Protein AF-A0A484KAX4-F1 (afdb_monomer_lite)

pLDDT: mean 84.38, std 10.03, range [51.78, 97.62]

Radius of gyration: 20.55 Å; chains: 1; bounding box: 48×41×58 Å

InterPro domains:
  IPR053772 FBD-associated F-box protein At1g61320/At1g61330-like [PTHR34145] (14-165)
  IPR055357 At1g61320/AtMIF1, LRR domain [PF23622] (14-107)

Secondary structure (DSSP, 8-state):
-EE---TT--EEEEE--TTPPEE-TT-TT--EEEEES-EE-HHHHHHHTSTT---SEEEEES-EESS-EEEE-SS--EEEEEE-S----EEEE-TT--EEEEEE-S---S---GGG-B-TT--EEEEEEEHHHHHHHHHTTHHHHHHTSTTGGG-EEEEEEE-TTS-EEEEEES-GGGS-HHHHHHHHHHH--SEEEEE-S-HHHHHHHHHSS--S-EEEEEEES-HHHHHHHHHHHHH-HHHHHHEEEEEEE-HHHHHTTS-HHHHHHHHHHTTTSEEEEEEEEE--

Organism: NCBI:txid132261

Sequence (288 aa):
MIEIFAPRLETLKCSVKHGCSIDMFGCTALKHLELHDAILSSDYVQHL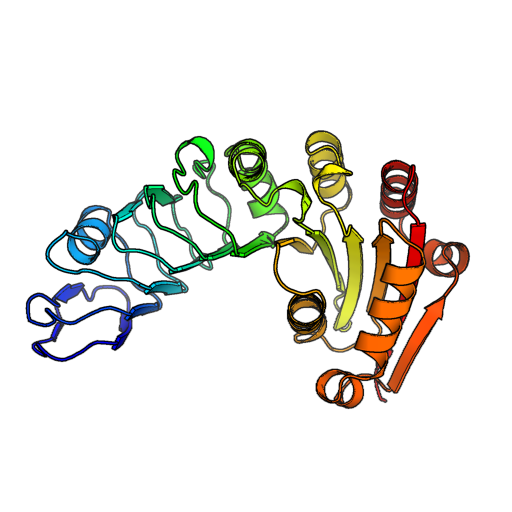LSESFCIEELKLSGCLGVDKFQISSSCLKRLSIDDYGETSGAEIDAPNLLCLRYNSSAKCRPKYCFLSWNAPKVEEVHMVFFNNTFRCAYEGGLKWFLEKLQNYEDLKLVIGWLHDHGGADFIVHEKLQAVSFSSLNEFVKRVNPTYVIISSISDETLLTEMLGFWHGSKKLSLISSSRQSIKLLHKKLSNRGSLKIRHSEFKLVSMEEMEKGMDSACKSFVKTHSNGYHAAGIVLVEKA

Structure (mmCIF, N/CA/C/O backbone):
data_AF-A0A484KAX4-F1
#
_entry.id   AF-A0A484KAX4-F1
#
loop_
_atom_site.group_PDB
_atom_site.id
_atom_site.type_symbol
_atom_site.label_atom_id
_atom_site.label_alt_id
_atom_site.label_comp_id
_atom_site.label_asym_id
_atom_site.label_entity_id
_atom_site.label_seq_id
_atom_site.pdbx_PDB_ins_code
_atom_site.Cartn_x
_atom_site.Cartn_y
_atom_site.Cartn_z
_atom_site.occupancy
_atom_site.B_iso_or_equiv
_atom_site.auth_seq_id
_atom_site.auth_comp_id
_atom_site.auth_asym_id
_atom_site.auth_atom_id
_atom_site.pdbx_PDB_model_num
ATOM 1 N N . MET A 1 1 ? 24.735 -13.850 -19.651 1.00 67.19 1 MET A N 1
ATOM 2 C CA . MET A 1 1 ? 23.889 -12.848 -20.323 1.00 67.19 1 MET A CA 1
ATOM 3 C C . MET A 1 1 ? 22.910 -13.595 -21.207 1.00 67.19 1 MET A C 1
ATOM 5 O O . MET A 1 1 ? 23.343 -14.505 -21.903 1.00 67.19 1 MET A O 1
ATOM 9 N N . ILE A 1 2 ? 21.618 -13.301 -21.100 1.00 75.06 2 ILE A N 1
ATOM 10 C CA . ILE A 1 2 ? 20.560 -13.876 -21.938 1.00 75.06 2 ILE A CA 1
ATOM 11 C C . ILE A 1 2 ? 20.118 -12.770 -22.889 1.00 75.06 2 ILE A C 1
ATOM 13 O O . ILE A 1 2 ? 19.616 -11.748 -22.431 1.00 75.06 2 ILE A O 1
ATOM 17 N N . GLU A 1 3 ? 20.318 -12.964 -24.186 1.00 81.25 3 GLU A N 1
ATOM 18 C CA . GLU A 1 3 ? 19.852 -12.033 -25.214 1.00 81.25 3 GLU A CA 1
ATOM 19 C C . GLU A 1 3 ? 18.471 -12.468 -25.704 1.00 81.25 3 GLU A C 1
ATOM 21 O O . GLU A 1 3 ? 18.268 -13.623 -26.089 1.00 81.25 3 GLU A O 1
ATOM 26 N N . ILE A 1 4 ? 17.511 -11.546 -25.686 1.00 81.94 4 ILE A N 1
ATOM 27 C CA . ILE A 1 4 ? 16.167 -11.771 -26.213 1.00 81.94 4 ILE A CA 1
ATOM 28 C C . ILE A 1 4 ? 15.967 -10.849 -27.410 1.00 81.94 4 ILE A C 1
ATOM 30 O O . ILE A 1 4 ? 15.930 -9.626 -27.281 1.00 81.94 4 ILE A O 1
ATOM 34 N N . PHE A 1 5 ? 15.791 -11.450 -28.585 1.00 85.50 5 PHE A N 1
ATOM 35 C CA . PHE A 1 5 ? 15.472 -10.730 -29.810 1.00 85.50 5 PHE A CA 1
ATOM 36 C C . PHE A 1 5 ? 14.036 -11.035 -30.241 1.00 85.50 5 PHE A C 1
ATOM 38 O O . PHE A 1 5 ? 13.764 -12.036 -30.906 1.00 85.50 5 PHE A O 1
ATOM 45 N N . ALA A 1 6 ? 13.100 -10.179 -29.829 1.00 85.50 6 ALA A N 1
ATOM 46 C CA . ALA A 1 6 ? 11.684 -10.332 -30.141 1.00 85.50 6 ALA A CA 1
ATOM 47 C C . ALA A 1 6 ? 11.011 -8.954 -30.335 1.00 85.50 6 ALA A C 1
ATOM 49 O O . ALA A 1 6 ? 10.362 -8.444 -29.424 1.00 85.50 6 ALA A O 1
ATOM 50 N N . PRO A 1 7 ? 11.096 -8.344 -31.533 1.00 85.81 7 PRO A N 1
ATOM 51 C CA . PRO A 1 7 ? 10.704 -6.943 -31.760 1.00 85.81 7 PRO A CA 1
ATOM 52 C C . PRO A 1 7 ? 9.207 -6.658 -31.623 1.00 85.81 7 PRO A C 1
ATOM 54 O O . PRO A 1 7 ? 8.809 -5.503 -31.504 1.00 85.81 7 PRO A O 1
ATOM 57 N N . ARG A 1 8 ? 8.369 -7.701 -31.629 1.00 90.75 8 ARG A N 1
ATOM 58 C CA . ARG A 1 8 ? 6.916 -7.614 -31.407 1.00 90.75 8 ARG A CA 1
ATOM 59 C C . ARG A 1 8 ? 6.492 -8.031 -29.997 1.00 90.75 8 ARG A C 1
ATOM 61 O O . ARG A 1 8 ? 5.297 -8.105 -29.728 1.00 90.75 8 ARG A O 1
ATOM 68 N N . LEU A 1 9 ? 7.439 -8.376 -29.126 1.00 90.75 9 LEU A N 1
ATOM 69 C CA . LEU A 1 9 ? 7.138 -8.811 -27.770 1.00 90.75 9 LEU A CA 1
ATOM 70 C C . LEU A 1 9 ? 6.652 -7.619 -26.948 1.00 90.75 9 LEU A C 1
ATOM 72 O O . LEU A 1 9 ? 7.418 -6.700 -26.689 1.00 90.75 9 LEU A O 1
ATOM 76 N N . GLU A 1 10 ? 5.391 -7.650 -26.522 1.00 93.44 10 GLU A N 1
ATOM 77 C CA . GLU A 1 10 ? 4.815 -6.586 -25.690 1.00 93.44 10 GLU A CA 1
ATOM 78 C C . GLU A 1 10 ? 4.927 -6.869 -24.191 1.00 93.44 10 GLU A C 1
ATOM 80 O O . GLU A 1 10 ? 4.915 -5.944 -23.381 1.00 93.44 10 GLU A O 1
ATOM 85 N N . THR A 1 11 ? 5.021 -8.144 -23.810 1.00 93.50 11 THR A N 1
ATOM 86 C CA . THR A 1 11 ? 5.085 -8.582 -22.414 1.00 93.50 11 THR A CA 1
ATOM 87 C C . THR A 1 11 ? 6.231 -9.557 -22.223 1.00 93.50 11 THR A C 1
ATOM 89 O O . THR A 1 11 ? 6.289 -10.579 -22.906 1.00 93.50 11 THR A O 1
ATOM 92 N N . LEU A 1 12 ? 7.088 -9.283 -21.246 1.00 90.50 12 LEU A N 1
ATOM 93 C CA . LEU A 1 12 ? 8.106 -10.212 -20.785 1.00 90.50 12 LEU A CA 1
ATOM 94 C C . LEU A 1 12 ? 7.948 -10.446 -19.288 1.00 90.50 12 LEU A C 1
ATOM 96 O O . LEU A 1 12 ? 7.874 -9.506 -18.499 1.00 90.50 12 LEU A O 1
ATOM 100 N N . LYS A 1 13 ? 7.952 -11.721 -18.910 1.00 91.25 13 LYS A N 1
ATOM 101 C CA . LYS A 1 13 ? 8.054 -12.158 -17.522 1.00 91.25 13 LYS A CA 1
ATOM 102 C C . LYS A 1 13 ? 9.287 -13.024 -17.391 1.00 91.25 13 LYS A C 1
ATOM 104 O O . LYS A 1 13 ? 9.418 -14.001 -18.129 1.00 91.25 13 LYS A O 1
ATOM 109 N N . CYS A 1 14 ? 10.186 -12.678 -16.483 1.00 85.69 14 CYS A N 1
ATOM 110 C CA . CYS A 1 14 ? 11.418 -13.422 -16.309 1.00 85.69 14 CYS A CA 1
ATOM 111 C C . CYS A 1 14 ? 11.783 -13.571 -14.835 1.00 85.69 14 CYS A C 1
ATOM 113 O O . CYS A 1 14 ? 11.728 -12.613 -14.073 1.00 85.69 14 CYS A O 1
ATOM 115 N N . SER A 1 15 ? 12.195 -14.778 -14.452 1.00 85.00 15 SER A N 1
ATOM 116 C CA . SER A 1 15 ? 12.891 -15.020 -13.190 1.00 85.00 15 SER A CA 1
ATOM 117 C C . SER A 1 15 ? 14.380 -15.111 -13.489 1.00 85.00 15 SER A C 1
ATOM 119 O O . SER A 1 15 ? 14.829 -15.995 -14.224 1.00 85.00 15 SER A O 1
ATOM 121 N N . VAL A 1 16 ? 15.134 -14.154 -12.961 1.00 74.50 16 VAL A N 1
ATOM 122 C CA . VAL A 1 16 ? 16.553 -13.978 -13.251 1.00 74.50 16 VAL A CA 1
ATOM 123 C C . VAL A 1 16 ? 17.333 -14.405 -12.027 1.00 74.50 16 VAL A C 1
ATOM 125 O O . VAL A 1 16 ? 17.554 -13.622 -11.113 1.00 74.50 16 VAL A O 1
ATOM 128 N N . LYS A 1 17 ? 17.754 -15.669 -11.996 1.00 70.38 17 LYS A N 1
ATOM 129 C CA . LYS A 1 17 ? 18.596 -16.163 -10.901 1.00 70.38 17 LYS A CA 1
ATOM 130 C C . LYS A 1 17 ? 19.916 -15.385 -10.842 1.00 70.38 17 LYS A C 1
ATOM 132 O O . LYS A 1 17 ? 20.428 -14.931 -11.869 1.00 70.38 17 LYS A O 1
ATOM 137 N N . HIS A 1 18 ? 20.468 -15.270 -9.633 1.00 63.19 18 HIS A N 1
ATOM 138 C CA . HIS A 1 18 ? 21.692 -14.523 -9.337 1.00 63.19 18 HIS A CA 1
ATOM 139 C C . HIS A 1 18 ? 22.797 -14.737 -10.390 1.00 63.19 18 HIS A C 1
ATOM 141 O O . HIS A 1 18 ? 23.169 -15.871 -10.690 1.00 63.19 18 HIS A O 1
ATOM 147 N N . GLY A 1 19 ? 23.326 -13.636 -10.937 1.00 57.72 19 GLY A N 1
ATOM 148 C CA . GLY A 1 19 ? 24.454 -13.636 -11.878 1.00 57.72 19 GLY A CA 1
ATOM 149 C C . GLY A 1 19 ? 24.095 -13.605 -13.371 1.00 57.72 19 GLY A C 1
ATOM 150 O O . GLY A 1 19 ? 25.001 -13.561 -14.201 1.00 57.72 19 GLY A O 1
ATOM 151 N N . CYS A 1 20 ? 22.810 -13.596 -13.740 1.00 61.31 20 CYS A N 1
ATOM 152 C CA . CYS A 1 20 ? 22.383 -13.424 -15.132 1.00 61.31 20 CYS A CA 1
ATOM 153 C C . CYS A 1 20 ? 21.919 -11.984 -15.405 1.00 61.31 20 CYS A C 1
ATOM 155 O O . CYS A 1 20 ? 21.071 -11.462 -14.694 1.00 61.31 20 CYS A O 1
ATOM 157 N N . SER A 1 21 ? 22.442 -11.353 -16.457 1.00 67.50 21 SER A N 1
ATOM 158 C CA . SER A 1 21 ? 21.873 -10.138 -17.056 1.00 67.50 21 SER A CA 1
ATOM 159 C C . SER A 1 21 ? 21.008 -10.513 -18.260 1.00 67.50 21 SER A C 1
ATOM 161 O O . SER A 1 21 ? 21.373 -11.421 -19.014 1.00 67.50 21 SER A O 1
ATOM 163 N N . ILE A 1 22 ? 19.874 -9.835 -18.440 1.00 74.88 22 ILE A N 1
ATOM 164 C CA . ILE A 1 22 ? 19.061 -9.942 -19.659 1.00 74.88 22 ILE A CA 1
ATOM 165 C C . ILE A 1 22 ? 19.334 -8.718 -20.520 1.00 74.88 22 ILE A C 1
ATOM 167 O O . ILE A 1 22 ? 19.161 -7.597 -20.041 1.00 74.88 22 ILE A O 1
ATOM 171 N N . ASP A 1 23 ? 19.704 -8.949 -21.774 1.00 76.88 23 ASP A N 1
ATOM 172 C CA . ASP A 1 23 ? 19.674 -7.930 -22.812 1.00 76.88 23 ASP A CA 1
ATOM 173 C C . ASP A 1 23 ? 18.384 -8.072 -23.629 1.00 76.88 23 ASP A C 1
ATOM 175 O O . ASP A 1 23 ? 18.022 -9.155 -24.096 1.00 76.88 23 ASP A O 1
ATOM 179 N N . MET A 1 24 ? 17.668 -6.960 -23.758 1.00 77.12 24 MET A N 1
ATOM 180 C CA . MET A 1 24 ? 16.376 -6.865 -24.431 1.00 77.12 24 MET A CA 1
ATOM 181 C C . MET A 1 24 ? 16.387 -5.823 -25.544 1.00 77.12 24 MET A C 1
ATOM 183 O O . MET A 1 24 ? 15.318 -5.387 -25.959 1.00 77.12 24 MET A O 1
ATOM 187 N N . PHE A 1 25 ? 17.559 -5.422 -26.050 1.00 77.12 25 PHE A N 1
ATOM 188 C CA . PHE A 1 25 ? 17.680 -4.423 -27.119 1.00 77.12 25 PHE A CA 1
ATOM 189 C C . PHE A 1 25 ? 16.784 -4.720 -28.336 1.00 77.12 25 PHE A C 1
ATOM 191 O O . PHE A 1 25 ? 16.242 -3.816 -28.967 1.00 77.12 25 PHE A O 1
ATOM 198 N N . GLY A 1 26 ? 16.554 -6.002 -28.633 1.00 75.50 26 GLY A N 1
ATOM 199 C CA . GLY A 1 26 ? 15.670 -6.439 -29.712 1.00 75.50 26 GLY A CA 1
ATOM 200 C C . GLY A 1 26 ? 14.167 -6.376 -29.415 1.00 75.50 26 GLY A C 1
ATOM 201 O O . GLY A 1 26 ? 13.387 -6.714 -30.299 1.00 75.50 26 GLY A O 1
ATOM 202 N N . CYS A 1 27 ? 13.734 -5.992 -28.211 1.00 84.00 27 CYS A N 1
ATOM 203 C CA . CYS A 1 27 ? 12.335 -6.002 -27.759 1.00 84.00 27 CYS A CA 1
ATOM 204 C C . CYS A 1 27 ? 11.690 -4.608 -27.834 1.00 84.00 27 CYS A C 1
ATOM 206 O O . CYS A 1 27 ? 11.151 -4.094 -26.857 1.00 84.00 27 CYS A O 1
ATOM 208 N N . THR A 1 28 ? 11.722 -3.985 -29.010 1.00 85.06 28 THR A N 1
ATOM 209 C CA . THR A 1 28 ? 11.296 -2.588 -29.223 1.00 85.06 28 THR A CA 1
ATOM 210 C C . THR A 1 28 ? 9.814 -2.302 -28.944 1.00 85.06 28 THR A C 1
ATOM 212 O O . THR A 1 28 ? 9.435 -1.146 -28.797 1.00 85.06 28 THR A O 1
ATOM 215 N N . ALA A 1 29 ? 8.954 -3.326 -28.901 1.00 89.56 29 ALA A N 1
ATOM 216 C CA . ALA A 1 29 ? 7.524 -3.185 -28.600 1.00 89.56 29 ALA A CA 1
ATOM 217 C C . ALA A 1 29 ? 7.169 -3.471 -27.128 1.00 89.56 29 ALA A C 1
ATOM 219 O O . ALA A 1 29 ? 5.983 -3.525 -26.794 1.00 89.56 29 ALA A O 1
ATOM 220 N N . LEU A 1 30 ? 8.164 -3.683 -26.258 1.00 90.56 30 LEU A N 1
ATOM 221 C CA . LEU A 1 30 ? 7.945 -4.098 -24.876 1.00 90.56 30 LEU A CA 1
ATOM 222 C C . LEU A 1 30 ? 7.253 -2.995 -24.065 1.00 90.56 30 LEU A C 1
ATOM 224 O O . LEU A 1 30 ? 7.759 -1.883 -23.943 1.00 90.56 30 LEU A O 1
ATOM 228 N N . LYS A 1 31 ? 6.103 -3.337 -23.478 1.00 93.44 31 LYS A N 1
ATOM 229 C CA . LYS A 1 31 ? 5.274 -2.447 -22.648 1.00 93.44 31 LYS A CA 1
ATOM 230 C C . LYS A 1 31 ? 5.140 -2.949 -21.216 1.00 93.44 31 LYS A C 1
ATOM 232 O O . LYS A 1 31 ? 4.981 -2.142 -20.305 1.00 93.44 31 LYS A O 1
ATOM 237 N N . HIS A 1 32 ? 5.192 -4.262 -21.008 1.00 94.81 32 HIS A N 1
ATOM 238 C CA . HIS A 1 32 ? 5.004 -4.887 -19.702 1.00 94.81 32 HIS A CA 1
ATOM 239 C C . HIS A 1 32 ? 6.222 -5.738 -19.356 1.00 94.81 32 HIS A C 1
ATOM 241 O O . HIS A 1 32 ? 6.533 -6.702 -20.059 1.00 94.81 32 HIS A O 1
ATOM 247 N N . LEU A 1 33 ? 6.892 -5.394 -18.262 1.00 91.62 33 LEU A N 1
ATOM 248 C CA . LEU A 1 33 ? 8.067 -6.102 -17.778 1.00 91.62 33 LEU A CA 1
ATOM 249 C C . LEU A 1 33 ? 7.846 -6.565 -16.341 1.00 91.62 33 LEU A C 1
ATOM 251 O O . LEU A 1 33 ? 7.564 -5.768 -15.449 1.00 91.62 33 LEU A O 1
ATOM 255 N N . GLU A 1 34 ? 8.010 -7.862 -16.117 1.00 92.56 34 GLU A N 1
ATOM 256 C CA . GLU A 1 34 ? 7.970 -8.480 -14.797 1.00 92.56 34 GLU A CA 1
ATOM 257 C C . GLU A 1 34 ? 9.276 -9.237 -14.554 1.00 92.56 34 GLU A C 1
ATOM 259 O O . GLU A 1 34 ? 9.635 -10.144 -15.309 1.00 92.56 34 GLU A O 1
ATOM 264 N N . LEU A 1 35 ? 9.996 -8.831 -13.512 1.00 88.25 35 LEU A N 1
ATOM 265 C CA . LEU A 1 35 ? 11.270 -9.404 -13.104 1.00 88.25 35 LEU A CA 1
ATOM 266 C C . LEU A 1 35 ? 11.140 -10.004 -11.708 1.00 88.25 35 LEU A C 1
ATOM 268 O O . LEU A 1 35 ? 10.731 -9.322 -10.766 1.00 88.25 35 LEU A O 1
ATOM 272 N N . HIS A 1 36 ? 11.546 -11.263 -11.585 1.00 87.62 36 HIS A N 1
ATOM 273 C CA . HIS A 1 36 ? 11.663 -11.958 -10.312 1.00 87.62 36 HIS A CA 1
ATOM 274 C C . HIS A 1 36 ? 13.129 -12.241 -9.989 1.00 87.62 36 HIS A C 1
ATOM 276 O O . HIS A 1 36 ? 13.883 -12.661 -10.870 1.00 87.62 36 HIS A O 1
ATOM 282 N N . ASP A 1 37 ? 13.512 -12.030 -8.730 1.00 82.56 37 ASP A N 1
ATOM 283 C CA . ASP A 1 37 ? 14.807 -12.405 -8.141 1.00 82.56 37 ASP A CA 1
ATOM 284 C C . ASP A 1 37 ? 16.049 -11.774 -8.807 1.00 82.56 37 ASP A C 1
ATOM 286 O O . ASP A 1 37 ? 17.185 -12.191 -8.567 1.00 82.56 37 ASP A O 1
ATOM 290 N N . ALA A 1 38 ? 15.848 -10.735 -9.624 1.00 79.81 38 ALA A N 1
ATOM 291 C CA . ALA A 1 38 ? 16.910 -10.075 -10.373 1.00 79.81 38 ALA A CA 1
ATOM 292 C C . ALA A 1 38 ? 17.819 -9.232 -9.466 1.00 79.81 38 ALA A C 1
ATOM 294 O O . ALA A 1 38 ? 17.367 -8.614 -8.502 1.00 79.81 38 ALA A O 1
ATOM 295 N N . ILE A 1 39 ? 19.106 -9.143 -9.813 1.00 78.81 39 ILE A N 1
ATOM 296 C CA . ILE A 1 39 ? 20.033 -8.198 -9.182 1.00 78.81 39 ILE A CA 1
ATOM 297 C C . ILE A 1 39 ? 19.906 -6.854 -9.903 1.00 78.81 39 ILE A C 1
ATOM 299 O O . ILE A 1 39 ? 20.231 -6.744 -11.084 1.00 78.81 39 ILE A O 1
ATOM 303 N N . LEU A 1 40 ? 19.426 -5.839 -9.191 1.00 76.31 40 LEU A N 1
ATOM 304 C CA . LEU A 1 40 ? 19.226 -4.491 -9.707 1.00 76.31 40 LEU A CA 1
ATOM 305 C C . LEU A 1 40 ? 20.440 -3.629 -9.353 1.00 76.31 40 LEU A C 1
ATOM 307 O O . LEU A 1 40 ? 20.663 -3.290 -8.189 1.00 76.31 40 LEU A O 1
ATOM 311 N N . SER A 1 41 ? 21.228 -3.273 -10.365 1.00 75.06 41 SER A N 1
ATOM 312 C CA . SER A 1 41 ? 22.133 -2.123 -10.302 1.00 75.06 41 SER A CA 1
ATOM 313 C C . SER A 1 41 ? 21.427 -0.885 -10.858 1.00 75.06 41 SER A C 1
ATOM 315 O O . SER A 1 41 ? 20.473 -1.007 -11.632 1.00 75.06 41 SER A O 1
ATOM 317 N N . SER A 1 42 ? 21.904 0.310 -10.492 1.00 72.38 42 SER A N 1
ATOM 318 C CA . SER A 1 42 ? 21.381 1.563 -11.056 1.00 72.38 42 SER A CA 1
ATOM 319 C C . SER A 1 42 ? 21.439 1.549 -12.588 1.00 72.38 42 SER A C 1
ATOM 321 O O . SER A 1 42 ? 20.437 1.830 -13.241 1.00 72.38 42 SER A O 1
ATOM 323 N N . ASP A 1 43 ? 22.570 1.121 -13.152 1.00 75.50 43 ASP A N 1
ATOM 324 C CA . ASP A 1 43 ? 22.777 1.052 -14.602 1.00 75.50 43 ASP A CA 1
ATOM 325 C C . ASP A 1 43 ? 21.800 0.085 -15.277 1.00 75.50 43 ASP A C 1
ATOM 327 O O . ASP A 1 43 ? 21.268 0.378 -16.347 1.00 75.50 43 ASP A O 1
ATOM 331 N N . TYR A 1 44 ? 21.516 -1.056 -14.639 1.00 76.25 44 TYR A N 1
ATOM 332 C CA . TYR A 1 44 ? 20.582 -2.036 -15.183 1.00 76.25 44 TYR A CA 1
ATOM 333 C C . TYR A 1 44 ? 19.159 -1.473 -15.230 1.00 76.25 44 TYR A C 1
ATOM 335 O O . TYR A 1 44 ? 18.516 -1.524 -16.273 1.00 76.25 44 TYR A O 1
ATOM 343 N N . VAL A 1 45 ? 18.678 -0.872 -14.138 1.00 76.94 45 VAL A N 1
ATOM 344 C CA . VAL A 1 45 ? 17.326 -0.289 -14.090 1.00 76.94 45 VAL A CA 1
ATOM 345 C C . VAL A 1 45 ? 17.185 0.883 -15.065 1.00 76.94 45 VAL A C 1
ATOM 347 O O . VAL A 1 45 ? 16.178 0.969 -15.766 1.00 76.94 45 VAL A O 1
ATOM 350 N N . GLN A 1 46 ? 18.196 1.751 -15.170 1.00 78.00 46 GLN A N 1
ATOM 351 C CA . GLN A 1 46 ? 18.187 2.854 -16.135 1.00 78.00 46 GLN A CA 1
ATOM 352 C C . GLN A 1 46 ? 18.189 2.358 -17.582 1.00 78.00 46 GLN A C 1
ATOM 354 O O . GLN A 1 46 ? 17.453 2.890 -18.407 1.00 78.00 46 GLN A O 1
ATOM 359 N N . HIS A 1 47 ? 18.962 1.318 -17.896 1.00 78.75 47 HIS A N 1
ATOM 360 C CA . HIS A 1 47 ? 18.953 0.713 -19.225 1.00 78.75 47 HIS A CA 1
ATOM 361 C C . HIS A 1 47 ? 17.562 0.171 -19.590 1.00 78.75 47 HIS A C 1
ATOM 363 O O . HIS A 1 47 ? 17.056 0.446 -20.681 1.00 78.75 47 HIS A O 1
ATOM 369 N N . LEU A 1 48 ? 16.917 -0.541 -18.656 1.00 76.81 48 LEU A N 1
ATOM 370 C CA . LEU A 1 48 ? 15.561 -1.075 -18.823 1.00 76.81 48 LEU A CA 1
ATOM 371 C C . LEU A 1 48 ? 14.515 0.015 -19.078 1.00 76.81 48 LEU A C 1
ATOM 373 O O . LEU A 1 48 ? 13.584 -0.202 -19.846 1.00 76.81 48 LEU A O 1
ATOM 377 N N . LEU A 1 49 ? 14.660 1.163 -18.418 1.00 78.62 49 LEU A N 1
ATOM 378 C CA . LEU A 1 49 ? 13.711 2.277 -18.467 1.00 78.62 49 LEU A CA 1
ATOM 379 C C . LEU A 1 49 ? 14.131 3.397 -19.423 1.00 78.62 49 LEU A C 1
ATOM 381 O O . LEU A 1 49 ? 13.507 4.458 -19.434 1.00 78.62 49 LEU A O 1
ATOM 385 N N . SER A 1 50 ? 15.184 3.171 -20.209 1.00 73.56 50 SER A N 1
ATOM 386 C CA . SER A 1 50 ? 15.655 4.131 -21.200 1.00 73.56 50 SER A CA 1
ATOM 387 C C . SER A 1 50 ? 14.552 4.458 -22.207 1.00 73.56 50 SER A C 1
ATOM 389 O O . SER A 1 50 ? 13.691 3.630 -22.487 1.00 73.56 50 SER A O 1
ATOM 391 N N . GLU A 1 51 ? 14.602 5.649 -22.809 1.00 61.31 51 GLU A N 1
ATOM 392 C CA . GLU A 1 51 ? 13.589 6.123 -23.770 1.00 61.31 51 GLU A CA 1
ATOM 393 C C . GLU A 1 51 ? 13.376 5.183 -24.971 1.00 61.31 51 GLU A C 1
ATOM 395 O O . GLU A 1 51 ? 12.349 5.253 -25.644 1.00 61.31 51 GLU A O 1
ATOM 400 N N . SER A 1 52 ? 14.329 4.280 -25.227 1.00 63.66 52 SER A N 1
ATOM 401 C CA . SER A 1 52 ? 14.211 3.232 -26.243 1.00 63.66 52 SER A CA 1
ATOM 402 C C . SER A 1 52 ? 13.128 2.188 -25.930 1.00 63.66 52 SER A C 1
ATOM 404 O O . SER A 1 52 ? 12.575 1.588 -26.852 1.00 63.66 52 SER A O 1
ATOM 406 N N . PHE A 1 53 ? 12.773 2.019 -24.653 1.00 71.31 53 PHE A N 1
ATOM 407 C CA . PHE A 1 53 ? 11.696 1.156 -24.186 1.00 71.31 53 PHE A CA 1
ATOM 408 C C . PHE A 1 53 ? 10.602 2.000 -23.530 1.00 71.31 53 PHE A C 1
ATOM 410 O O . PHE A 1 53 ? 10.766 2.539 -22.437 1.00 71.31 53 PHE A O 1
ATOM 417 N N . CYS A 1 54 ? 9.428 2.074 -24.154 1.00 85.00 54 CYS A N 1
ATOM 418 C CA . CYS A 1 54 ? 8.268 2.712 -23.530 1.00 85.00 54 CYS A CA 1
ATOM 419 C C . CYS A 1 54 ? 7.528 1.708 -22.631 1.00 85.00 54 CYS A C 1
ATOM 421 O O . CYS A 1 54 ? 6.391 1.318 -22.905 1.00 85.00 54 CYS A O 1
ATOM 423 N N . ILE A 1 55 ? 8.197 1.261 -21.562 1.00 92.00 55 ILE A N 1
ATOM 424 C CA . ILE A 1 55 ? 7.602 0.363 -20.566 1.00 92.00 55 ILE A CA 1
ATOM 425 C C . ILE A 1 55 ? 6.478 1.109 -19.842 1.00 92.00 55 ILE A C 1
ATOM 427 O O . ILE A 1 55 ? 6.702 2.111 -19.166 1.00 92.00 55 ILE A O 1
ATOM 431 N N . GLU A 1 56 ? 5.258 0.596 -19.968 1.00 95.50 56 GLU A N 1
ATOM 432 C CA . GLU A 1 56 ? 4.067 1.123 -19.307 1.00 95.50 56 GLU A CA 1
ATOM 433 C C . GLU A 1 56 ? 3.826 0.472 -17.939 1.00 95.50 56 GLU A C 1
ATOM 435 O O . GLU A 1 56 ? 3.228 1.090 -17.055 1.00 95.50 56 GLU A O 1
ATOM 440 N N . GLU A 1 57 ? 4.275 -0.771 -17.749 1.00 96.38 57 GLU A N 1
ATOM 441 C CA . GLU A 1 57 ? 4.103 -1.533 -16.513 1.00 96.38 57 GLU A CA 1
ATOM 442 C C . GLU A 1 57 ? 5.389 -2.254 -16.118 1.00 96.38 57 GLU A C 1
ATOM 444 O O . GLU A 1 57 ? 5.898 -3.086 -16.870 1.00 96.38 57 GLU A O 1
ATOM 449 N N . LEU A 1 58 ? 5.871 -1.963 -14.909 1.00 94.00 58 LEU A N 1
ATOM 450 C CA . LEU A 1 58 ? 7.037 -2.605 -14.314 1.00 94.00 58 LEU A CA 1
ATOM 451 C C . LEU A 1 58 ? 6.645 -3.326 -13.023 1.00 94.00 58 LEU A C 1
ATOM 453 O O . LEU A 1 58 ? 6.082 -2.720 -12.108 1.00 94.00 58 LEU A O 1
ATOM 457 N N . LYS A 1 59 ? 6.988 -4.611 -12.933 1.00 93.56 59 LYS A N 1
ATOM 458 C CA . LYS A 1 59 ? 6.866 -5.419 -11.717 1.00 93.56 59 LYS A CA 1
ATOM 459 C C . LYS A 1 59 ? 8.224 -5.962 -11.312 1.00 93.56 59 LYS A C 1
ATOM 461 O O . LYS A 1 59 ? 8.888 -6.623 -12.105 1.00 93.56 59 LYS A O 1
ATOM 466 N N . LEU A 1 60 ? 8.619 -5.688 -10.077 1.00 89.25 60 LEU A N 1
ATOM 467 C CA . LEU A 1 60 ? 9.859 -6.156 -9.471 1.00 89.25 60 LEU A CA 1
ATOM 468 C C . LEU A 1 60 ? 9.488 -6.988 -8.249 1.00 89.25 60 LEU A C 1
ATOM 470 O O . LEU A 1 60 ? 8.823 -6.474 -7.357 1.00 89.25 60 LEU A O 1
ATOM 474 N N . SER A 1 61 ? 9.894 -8.253 -8.202 1.00 87.56 61 SER A N 1
ATOM 475 C CA . SER A 1 61 ? 9.523 -9.175 -7.126 1.00 87.56 61 SER A CA 1
ATOM 476 C C . SER A 1 61 ? 10.742 -9.923 -6.614 1.00 87.56 61 SER A C 1
ATOM 478 O O . SER A 1 61 ? 11.381 -10.643 -7.372 1.00 87.56 61 SER A O 1
ATOM 480 N N . GLY A 1 62 ? 11.067 -9.787 -5.328 1.00 80.25 62 GLY A N 1
ATOM 481 C CA . GLY A 1 62 ? 12.223 -10.480 -4.737 1.00 80.25 62 GLY A CA 1
ATOM 482 C C . GLY A 1 62 ? 13.576 -10.028 -5.298 1.00 80.25 62 GLY A C 1
ATOM 483 O O . GLY A 1 62 ? 14.589 -10.695 -5.107 1.00 80.25 62 GLY A O 1
ATOM 484 N N . CYS A 1 63 ? 13.612 -8.899 -6.007 1.00 79.50 63 CYS A N 1
ATOM 485 C CA . CYS A 1 63 ? 14.834 -8.376 -6.598 1.00 79.50 63 CYS A CA 1
ATOM 486 C C . CYS A 1 63 ? 15.805 -7.862 -5.519 1.00 79.50 63 CYS A C 1
ATOM 488 O O . CYS A 1 63 ? 15.387 -7.303 -4.507 1.00 79.50 63 CYS A O 1
ATOM 490 N N . LEU A 1 64 ? 17.110 -8.008 -5.752 1.00 76.50 64 LEU A N 1
ATOM 491 C CA . LEU A 1 64 ? 18.169 -7.545 -4.853 1.00 76.50 64 LEU A CA 1
ATOM 492 C C . LEU A 1 64 ? 18.816 -6.274 -5.402 1.00 76.50 64 LEU A C 1
ATOM 494 O O . LEU A 1 64 ? 19.462 -6.308 -6.445 1.00 76.50 64 LEU A O 1
ATOM 498 N N . GLY A 1 65 ? 18.676 -5.159 -4.689 1.00 69.69 65 GLY A N 1
ATOM 499 C CA . GLY A 1 65 ? 19.372 -3.913 -5.015 1.00 69.69 65 GLY A CA 1
ATOM 500 C C . GLY A 1 65 ? 20.775 -3.905 -4.414 1.00 69.69 65 GLY A C 1
ATOM 501 O O . GLY A 1 65 ? 20.901 -3.868 -3.190 1.00 69.69 65 GLY A O 1
ATOM 502 N N . VAL A 1 66 ? 21.817 -3.929 -5.253 1.00 68.06 66 VAL A N 1
ATOM 503 C CA . VAL A 1 66 ? 23.221 -3.844 -4.784 1.00 68.06 66 VAL A CA 1
ATOM 504 C C . VAL A 1 66 ? 23.468 -2.494 -4.108 1.00 68.06 66 VAL A C 1
ATOM 506 O O . VAL A 1 66 ? 24.063 -2.435 -3.035 1.00 68.06 66 VAL A O 1
ATOM 509 N N . ASP A 1 67 ? 22.909 -1.443 -4.706 1.00 70.56 67 ASP A N 1
ATOM 510 C CA . ASP A 1 67 ? 22.899 -0.067 -4.230 1.00 70.56 67 ASP A CA 1
ATOM 511 C C . ASP A 1 67 ? 21.523 0.567 -4.480 1.00 70.56 67 ASP A C 1
ATOM 513 O O . ASP A 1 67 ? 20.649 -0.018 -5.130 1.00 70.56 67 ASP A O 1
ATOM 517 N N . LYS A 1 68 ? 21.338 1.786 -3.958 1.00 72.88 68 LYS A N 1
ATOM 518 C CA . LYS A 1 68 ? 20.167 2.620 -4.241 1.00 72.88 68 LYS A CA 1
ATOM 519 C C . LYS A 1 68 ? 19.988 2.727 -5.759 1.00 72.88 68 LYS A C 1
ATOM 521 O O . LYS A 1 68 ? 20.913 3.146 -6.452 1.00 72.88 68 LYS A O 1
ATOM 526 N N . PHE A 1 69 ? 18.809 2.367 -6.257 1.00 76.12 69 PHE A N 1
ATOM 527 C CA . PHE A 1 69 ? 18.496 2.413 -7.686 1.00 76.12 69 PHE A CA 1
ATOM 528 C C . PHE A 1 69 ? 17.419 3.454 -7.988 1.00 76.12 69 PHE A C 1
ATOM 530 O O . PHE A 1 69 ? 16.609 3.810 -7.129 1.00 76.12 69 PHE A O 1
ATOM 537 N N . GLN A 1 70 ? 17.417 3.946 -9.223 1.00 84.25 70 GLN A N 1
ATOM 538 C CA . GLN A 1 70 ? 16.482 4.959 -9.694 1.00 84.25 70 GLN A CA 1
ATOM 539 C C . GLN A 1 70 ? 15.566 4.369 -10.764 1.00 84.25 70 GLN A C 1
ATOM 541 O O . GLN A 1 70 ? 16.028 3.817 -11.758 1.00 84.25 70 GLN A O 1
ATOM 546 N N . ILE A 1 71 ? 14.262 4.531 -10.571 1.00 88.06 71 ILE A N 1
ATOM 547 C CA . ILE A 1 71 ? 13.226 4.304 -11.571 1.00 88.06 71 ILE A CA 1
ATOM 548 C C . ILE A 1 71 ? 12.859 5.677 -12.122 1.00 88.06 71 ILE A C 1
ATOM 550 O O . ILE A 1 71 ? 12.182 6.446 -11.446 1.00 88.06 71 ILE A O 1
ATOM 554 N N . SER A 1 72 ? 13.307 5.996 -13.334 1.00 89.62 72 SER A N 1
ATOM 555 C CA . SER A 1 72 ? 12.907 7.219 -14.034 1.00 89.62 72 SER A CA 1
ATOM 556 C C . SER A 1 72 ? 12.291 6.847 -15.374 1.00 89.62 72 SER A C 1
ATOM 558 O O . SER A 1 72 ? 12.936 6.183 -16.179 1.00 89.62 72 SER A O 1
ATOM 560 N N . SER A 1 73 ? 11.020 7.193 -15.584 1.00 90.12 73 SER A N 1
ATOM 561 C CA . SER A 1 73 ? 10.331 6.934 -16.852 1.00 90.12 73 SER A CA 1
ATOM 562 C C . SER A 1 73 ? 9.063 7.770 -16.983 1.00 90.12 73 SER A C 1
ATOM 564 O O . SER A 1 73 ? 8.187 7.757 -16.118 1.00 90.12 73 SER A O 1
ATOM 566 N N . SER A 1 74 ? 8.924 8.456 -18.117 1.00 91.44 74 SER A N 1
ATOM 567 C CA . SER A 1 74 ? 7.702 9.177 -18.479 1.00 91.44 74 SER A CA 1
ATOM 568 C C . SER A 1 74 ? 6.627 8.265 -19.087 1.00 91.44 74 SER A C 1
ATOM 570 O O . SER A 1 74 ? 5.458 8.648 -19.106 1.00 91.44 74 SER A O 1
ATOM 572 N N . CYS A 1 75 ? 6.983 7.064 -19.553 1.00 93.44 75 CYS A N 1
ATOM 573 C CA . CYS A 1 75 ? 6.041 6.082 -20.102 1.00 93.44 75 CYS A CA 1
ATOM 574 C C . CYS A 1 75 ? 5.354 5.238 -19.021 1.00 93.44 75 CYS A C 1
ATOM 576 O O . CYS A 1 75 ? 4.263 4.712 -19.256 1.00 93.44 75 CYS A O 1
ATOM 578 N N . LEU A 1 76 ? 5.978 5.107 -17.847 1.00 95.31 76 LEU A N 1
ATOM 579 C CA . LEU A 1 76 ? 5.524 4.200 -16.801 1.00 95.31 76 LEU A CA 1
ATOM 580 C C . LEU A 1 76 ? 4.188 4.658 -16.202 1.00 95.31 76 LEU A C 1
ATOM 582 O O . LEU A 1 76 ? 4.085 5.733 -15.614 1.00 95.31 76 LEU A O 1
ATOM 586 N N . LYS A 1 77 ? 3.167 3.805 -16.323 1.00 96.94 77 LYS A N 1
ATOM 587 C CA . LYS A 1 77 ? 1.810 4.014 -15.792 1.00 96.94 77 LYS A CA 1
ATOM 588 C C . LYS A 1 77 ? 1.540 3.156 -14.560 1.00 96.94 77 LYS A C 1
ATOM 590 O O . LYS A 1 77 ? 0.726 3.537 -13.720 1.00 96.94 77 LYS A O 1
ATOM 595 N N . ARG A 1 78 ? 2.189 1.994 -14.445 1.00 97.62 78 ARG A N 1
ATOM 596 C CA . ARG A 1 78 ? 1.999 1.043 -13.342 1.00 97.62 78 ARG A CA 1
ATOM 597 C C . ARG A 1 78 ? 3.335 0.551 -12.808 1.00 97.62 78 ARG A C 1
ATOM 599 O O . ARG A 1 78 ? 4.175 0.084 -13.570 1.00 97.62 78 ARG A O 1
ATOM 606 N N . LEU A 1 79 ? 3.490 0.595 -11.492 1.00 95.44 79 LEU A N 1
ATOM 607 C CA . LEU A 1 79 ? 4.673 0.109 -10.801 1.00 95.44 79 LEU A CA 1
ATOM 608 C C . LEU A 1 79 ? 4.254 -0.803 -9.655 1.00 95.44 79 LEU A C 1
ATOM 610 O O . LEU A 1 79 ? 3.424 -0.431 -8.828 1.00 95.44 79 LEU A O 1
ATOM 614 N N . SER A 1 80 ? 4.819 -2.005 -9.609 1.00 94.31 80 SER A N 1
ATOM 615 C CA . SER A 1 80 ? 4.709 -2.906 -8.463 1.00 94.31 80 SER A CA 1
ATOM 616 C C . SER A 1 80 ? 6.099 -3.298 -7.988 1.00 94.31 80 SER A C 1
ATOM 618 O O . SER A 1 80 ? 6.883 -3.840 -8.763 1.00 94.31 80 SER A O 1
ATOM 620 N N . ILE A 1 81 ? 6.397 -3.024 -6.724 1.00 89.94 81 ILE A N 1
ATOM 621 C CA . ILE A 1 81 ? 7.646 -3.420 -6.075 1.00 89.94 81 ILE A CA 1
ATOM 622 C C . ILE A 1 81 ? 7.284 -4.327 -4.908 1.00 89.94 81 ILE A C 1
ATOM 624 O O . ILE A 1 81 ? 6.578 -3.903 -3.996 1.00 89.94 81 ILE A O 1
ATOM 628 N N . ASP A 1 82 ? 7.768 -5.558 -4.954 1.00 87.69 82 ASP A N 1
ATOM 629 C CA . ASP A 1 82 ? 7.677 -6.525 -3.872 1.00 87.69 82 ASP A CA 1
ATOM 630 C C . ASP A 1 82 ? 9.076 -6.791 -3.305 1.00 87.69 82 ASP A C 1
ATOM 632 O O . ASP A 1 82 ? 9.861 -7.611 -3.799 1.00 87.69 82 ASP A O 1
ATOM 636 N N . ASP A 1 83 ? 9.409 -5.984 -2.306 1.00 74.94 83 ASP A N 1
ATOM 637 C CA . ASP A 1 83 ? 10.693 -5.895 -1.631 1.00 74.94 83 ASP A CA 1
ATOM 638 C C . ASP A 1 83 ? 10.788 -6.939 -0.505 1.00 74.94 83 ASP A C 1
ATOM 640 O O . ASP A 1 83 ? 10.696 -6.646 0.694 1.00 74.94 83 ASP A O 1
ATOM 644 N N . TYR A 1 84 ? 10.967 -8.191 -0.930 1.00 66.56 84 TYR A N 1
ATOM 645 C CA . TYR A 1 84 ? 11.296 -9.324 -0.060 1.00 66.56 84 TYR A CA 1
ATOM 646 C C . TYR A 1 84 ? 12.809 -9.451 0.232 1.00 66.56 84 TYR A C 1
ATOM 648 O O . TYR A 1 84 ? 13.212 -10.346 0.976 1.00 66.56 84 TYR A O 1
ATOM 656 N N . GLY A 1 85 ? 13.656 -8.590 -0.349 1.00 58.59 85 GLY A N 1
ATOM 657 C CA . GLY A 1 85 ? 15.123 -8.692 -0.328 1.00 58.59 85 GLY A CA 1
ATOM 658 C C . GLY A 1 85 ? 15.818 -7.493 0.326 1.00 58.59 85 GLY A C 1
ATOM 659 O O . GLY A 1 85 ? 15.185 -6.517 0.680 1.00 58.59 85 GLY A O 1
ATOM 660 N N . GLU A 1 86 ? 17.142 -7.524 0.501 1.00 60.28 86 GLU A N 1
ATOM 661 C CA . GLU A 1 86 ? 17.909 -6.403 1.087 1.00 60.28 86 GLU A CA 1
ATOM 662 C C . GLU A 1 86 ? 18.027 -5.179 0.150 1.00 60.28 86 GLU A C 1
ATOM 664 O O . GLU A 1 86 ? 19.122 -4.647 -0.047 1.00 60.28 86 GLU A O 1
ATOM 669 N N . THR A 1 87 ? 16.937 -4.727 -0.477 1.00 60.72 87 THR A N 1
ATOM 670 C CA . THR A 1 87 ? 17.008 -3.570 -1.369 1.00 60.72 87 THR A CA 1
ATOM 671 C C . THR A 1 87 ? 17.362 -2.311 -0.577 1.00 60.72 87 THR A C 1
ATOM 673 O O . THR A 1 87 ? 16.909 -2.061 0.542 1.00 60.72 87 THR A O 1
ATOM 676 N N . SER A 1 88 ? 18.240 -1.499 -1.152 1.00 61.91 88 SER A N 1
ATOM 677 C CA . SER A 1 88 ? 18.834 -0.324 -0.510 1.00 61.91 88 SER A CA 1
ATOM 678 C C . SER A 1 88 ? 17.974 0.946 -0.654 1.00 61.91 88 SER A C 1
ATOM 680 O O . SER A 1 88 ? 18.461 2.050 -0.400 1.00 61.91 88 SER A O 1
ATOM 682 N N . GLY A 1 89 ? 16.690 0.782 -1.001 1.00 69.50 89 GLY A N 1
ATOM 683 C CA . GLY A 1 89 ? 15.746 1.849 -1.336 1.00 69.50 89 GLY A CA 1
ATOM 684 C C . GLY A 1 89 ? 15.735 2.197 -2.831 1.00 69.50 89 GLY A C 1
ATOM 685 O O . GLY A 1 89 ? 16.725 2.000 -3.536 1.00 69.50 89 GLY A O 1
ATOM 686 N N . ALA A 1 90 ? 14.605 2.730 -3.304 1.00 78.56 90 ALA A N 1
ATOM 687 C CA . ALA A 1 90 ? 14.413 3.184 -4.681 1.00 78.56 90 ALA A CA 1
ATOM 688 C C . ALA A 1 90 ? 14.088 4.683 -4.722 1.00 78.56 90 ALA A C 1
ATOM 690 O O . ALA A 1 90 ? 13.349 5.177 -3.867 1.00 78.56 90 ALA A O 1
ATOM 691 N N . GLU A 1 91 ? 14.591 5.393 -5.729 1.00 86.25 91 GLU A N 1
ATOM 692 C CA . GLU A 1 91 ? 14.056 6.702 -6.127 1.00 86.25 91 GLU A CA 1
ATOM 693 C C . GLU A 1 91 ? 13.128 6.526 -7.307 1.00 86.25 91 GLU A C 1
ATOM 695 O O . GLU A 1 91 ? 13.437 5.773 -8.228 1.00 86.25 91 GLU A O 1
ATOM 700 N N . ILE A 1 92 ? 11.998 7.219 -7.280 1.00 89.38 92 ILE A N 1
ATOM 701 C CA . ILE A 1 92 ? 10.985 7.101 -8.319 1.00 89.38 92 ILE A CA 1
ATOM 702 C C . ILE A 1 92 ? 10.740 8.487 -8.889 1.00 89.38 92 ILE A C 1
ATOM 704 O O . ILE A 1 92 ? 10.253 9.366 -8.189 1.00 89.38 92 ILE A O 1
ATOM 708 N N . ASP A 1 93 ? 11.041 8.659 -10.165 1.00 91.94 93 ASP A N 1
ATOM 709 C CA . ASP A 1 93 ? 10.669 9.822 -10.958 1.00 91.94 93 ASP A CA 1
ATOM 710 C C . ASP A 1 93 ? 9.818 9.356 -12.142 1.00 91.94 93 ASP A C 1
ATOM 712 O O . ASP A 1 93 ? 10.305 9.041 -13.228 1.00 91.94 93 ASP A O 1
ATOM 716 N N . ALA A 1 94 ? 8.520 9.221 -11.888 1.00 93.75 94 ALA A N 1
ATOM 717 C CA . ALA A 1 94 ? 7.557 8.676 -12.833 1.00 93.75 94 ALA A CA 1
ATOM 718 C C . ALA A 1 94 ? 6.337 9.609 -12.900 1.00 93.75 94 ALA A C 1
ATOM 720 O O . ALA A 1 94 ? 5.303 9.347 -12.277 1.00 93.75 94 ALA A O 1
ATOM 721 N N . PRO A 1 95 ? 6.428 10.727 -13.648 1.00 93.38 95 PRO A N 1
ATOM 722 C CA . PRO A 1 95 ? 5.420 11.788 -13.626 1.00 93.38 95 PRO A CA 1
ATOM 723 C C . PRO A 1 95 ? 4.044 11.366 -14.167 1.00 93.38 95 PRO A C 1
ATOM 725 O O . PRO A 1 95 ? 3.048 12.046 -13.912 1.00 93.38 95 PRO A O 1
ATOM 728 N N . ASN A 1 96 ? 3.982 10.260 -14.914 1.00 95.19 96 ASN A N 1
ATOM 729 C CA . ASN A 1 96 ? 2.757 9.692 -15.481 1.00 95.19 96 ASN A CA 1
ATOM 730 C C . ASN A 1 96 ? 2.301 8.400 -14.786 1.00 95.19 96 ASN A C 1
ATOM 732 O O . ASN A 1 96 ? 1.409 7.720 -15.295 1.00 95.19 96 ASN A O 1
ATOM 736 N N . LEU A 1 97 ? 2.882 8.072 -13.627 1.00 96.62 97 LEU A N 1
ATOM 737 C CA . LEU A 1 97 ? 2.495 6.901 -12.853 1.00 96.62 97 LEU A CA 1
ATOM 738 C C . LEU A 1 97 ? 1.072 7.067 -12.310 1.00 96.62 97 LEU A C 1
ATOM 740 O O . LEU A 1 97 ? 0.778 8.060 -11.652 1.00 96.62 97 LEU A O 1
ATOM 744 N N . LEU A 1 98 ? 0.215 6.079 -12.569 1.00 96.88 98 LEU A N 1
ATOM 745 C CA . LEU A 1 98 ? -1.192 6.049 -12.152 1.00 96.88 98 LEU A CA 1
ATOM 746 C C . LEU A 1 98 ? -1.436 5.037 -11.028 1.00 96.88 98 LEU A C 1
ATOM 748 O O . LEU A 1 98 ? -2.280 5.258 -10.166 1.00 96.88 98 LEU A O 1
ATOM 752 N N . CYS A 1 99 ? -0.701 3.921 -11.033 1.00 96.81 99 CYS A N 1
ATOM 753 C CA . CYS A 1 99 ? -0.845 2.844 -10.056 1.00 96.81 99 CYS A CA 1
ATOM 754 C C . CYS A 1 99 ? 0.499 2.507 -9.414 1.00 96.81 99 CYS A C 1
ATOM 756 O O . CYS A 1 99 ? 1.487 2.253 -10.111 1.00 96.81 99 CYS A O 1
ATOM 758 N N . LEU A 1 100 ? 0.502 2.458 -8.086 1.00 95.69 100 LEU A N 1
ATOM 759 C CA . LEU A 1 100 ? 1.661 2.172 -7.263 1.00 95.69 100 LEU A CA 1
ATOM 760 C C . LEU A 1 100 ? 1.327 1.082 -6.246 1.00 95.69 100 LEU A C 1
ATOM 762 O O . LEU A 1 100 ? 0.556 1.295 -5.307 1.00 95.69 100 LEU A O 1
ATOM 766 N N . ARG A 1 101 ? 1.954 -0.080 -6.416 1.00 94.69 101 ARG A N 1
ATOM 767 C CA . ARG A 1 101 ? 1.948 -1.166 -5.438 1.00 94.69 101 ARG A CA 1
ATOM 768 C C . ARG A 1 101 ? 3.333 -1.307 -4.832 1.00 94.69 101 ARG A C 1
ATOM 770 O O . ARG A 1 101 ? 4.323 -1.389 -5.554 1.00 94.69 101 ARG A O 1
ATOM 777 N N . TYR A 1 102 ? 3.399 -1.326 -3.512 1.00 91.06 102 TYR A N 1
ATOM 778 C CA . TYR A 1 102 ? 4.651 -1.424 -2.781 1.00 91.06 102 TYR A CA 1
ATOM 779 C C . TYR A 1 102 ? 4.467 -2.368 -1.602 1.00 91.06 102 TYR A C 1
ATOM 781 O O . TYR A 1 102 ? 3.656 -2.105 -0.725 1.00 91.06 102 TYR A O 1
ATOM 789 N N . ASN A 1 103 ? 5.205 -3.461 -1.563 1.00 89.00 103 ASN A N 1
ATOM 790 C CA . ASN A 1 103 ? 5.233 -4.368 -0.428 1.00 89.00 103 ASN A CA 1
ATOM 791 C C . ASN A 1 103 ? 6.671 -4.446 0.065 1.00 89.00 103 ASN A C 1
ATOM 793 O O . ASN A 1 103 ? 7.576 -4.625 -0.741 1.00 89.00 103 ASN A O 1
ATOM 797 N N . SER A 1 104 ? 6.898 -4.257 1.362 1.00 81.69 104 SER A N 1
ATOM 798 C CA . SER A 1 104 ? 8.244 -4.301 1.932 1.00 81.69 104 SER A CA 1
ATOM 799 C C . SER A 1 104 ? 8.262 -5.091 3.226 1.00 81.69 104 SER A C 1
ATOM 801 O O . SER A 1 104 ? 7.722 -4.656 4.252 1.00 81.69 104 SER A O 1
ATOM 803 N N . SER A 1 105 ? 8.922 -6.248 3.171 1.00 76.69 105 SER A N 1
ATOM 804 C CA . SER A 1 105 ? 9.090 -7.180 4.291 1.00 76.69 105 SER A CA 1
ATOM 805 C C . SER A 1 105 ? 10.542 -7.350 4.734 1.00 76.69 105 SER A C 1
ATOM 807 O O . SER A 1 105 ? 10.821 -8.094 5.677 1.00 76.69 105 SER A O 1
ATOM 809 N N . ALA A 1 106 ? 11.482 -6.725 4.030 1.00 67.12 106 ALA A N 1
ATOM 810 C CA . ALA A 1 106 ? 12.900 -6.906 4.265 1.00 67.12 106 ALA A CA 1
ATOM 811 C C . ALA A 1 106 ? 13.409 -6.215 5.538 1.00 67.12 106 ALA A C 1
ATOM 813 O O . ALA A 1 106 ? 12.772 -5.338 6.124 1.00 67.12 106 ALA A O 1
ATOM 814 N N . LYS A 1 107 ? 14.608 -6.602 5.994 1.00 62.88 107 LYS A N 1
ATOM 815 C CA . LYS A 1 107 ? 15.282 -5.896 7.091 1.00 62.88 107 LYS A CA 1
ATOM 816 C C . LYS A 1 107 ? 15.632 -4.484 6.632 1.00 62.88 107 LYS A C 1
ATOM 818 O O . LYS A 1 107 ? 16.459 -4.298 5.746 1.00 62.88 107 LYS A O 1
ATOM 823 N N . CYS A 1 108 ? 15.015 -3.504 7.279 1.00 55.69 108 CYS A N 1
ATOM 824 C CA . CYS A 1 108 ? 15.233 -2.102 6.985 1.00 55.69 108 CYS A CA 1
ATOM 825 C C . CYS A 1 108 ? 16.724 -1.709 7.027 1.00 55.69 108 CYS A C 1
ATOM 827 O O . CYS A 1 108 ? 17.397 -1.878 8.048 1.00 55.69 108 CYS A O 1
ATOM 829 N N . ARG A 1 109 ? 17.200 -1.089 5.941 1.00 59.06 109 ARG A N 1
ATOM 830 C CA . ARG A 1 109 ? 18.333 -0.157 5.970 1.00 59.06 109 ARG A CA 1
ATOM 831 C C . ARG A 1 109 ? 17.759 1.269 5.936 1.00 59.06 109 ARG A C 1
ATOM 833 O O . ARG A 1 109 ? 16.841 1.514 5.155 1.00 59.06 109 ARG A O 1
ATOM 840 N N . PRO A 1 110 ? 18.255 2.221 6.748 1.00 51.78 110 PRO A N 1
ATOM 841 C CA . PRO A 1 110 ? 17.744 3.592 6.781 1.00 51.78 110 PRO A CA 1
ATOM 842 C C . PRO A 1 110 ? 18.165 4.360 5.516 1.00 51.78 110 PRO A C 1
ATOM 844 O O . PRO A 1 110 ? 19.087 5.168 5.552 1.00 51.78 110 PRO A O 1
ATOM 847 N N . LYS A 1 111 ? 17.544 4.047 4.372 1.00 59.44 111 LYS A N 1
ATOM 848 C CA . LYS A 1 111 ? 17.719 4.739 3.082 1.00 59.44 111 LYS A CA 1
ATOM 849 C C . LYS A 1 111 ? 16.453 4.727 2.205 1.00 59.44 111 LYS A C 1
ATOM 851 O O . LYS A 1 111 ? 16.550 4.989 1.009 1.00 59.44 111 LYS A O 1
ATOM 856 N N . TYR A 1 112 ? 15.260 4.469 2.757 1.00 63.16 112 TYR A N 1
ATOM 857 C CA . TYR A 1 112 ? 14.030 4.783 2.019 1.00 63.16 112 TYR A CA 1
ATOM 858 C C . TYR A 1 112 ? 13.941 6.303 1.847 1.00 63.16 112 TYR A C 1
ATOM 860 O O . TYR A 1 112 ? 14.044 7.042 2.823 1.00 63.16 112 TYR A O 1
ATOM 868 N N . CYS A 1 113 ? 13.781 6.770 0.611 1.00 70.06 113 CYS A N 1
ATOM 869 C CA . CYS A 1 113 ? 13.725 8.192 0.284 1.00 70.06 113 CYS A CA 1
ATOM 870 C C . CYS A 1 113 ? 12.396 8.505 -0.404 1.00 70.06 113 CYS A C 1
ATOM 872 O O . CYS A 1 113 ? 12.355 8.895 -1.566 1.00 70.06 113 CYS A O 1
ATOM 874 N N . PHE A 1 114 ? 11.286 8.342 0.320 1.00 81.94 114 PHE A N 1
ATOM 875 C CA . PHE A 1 114 ? 9.972 8.766 -0.177 1.00 81.94 114 PHE A CA 1
ATOM 876 C C . PHE A 1 114 ? 9.943 10.279 -0.459 1.00 81.94 114 PHE A C 1
ATOM 878 O O . PHE A 1 114 ? 9.166 10.742 -1.286 1.00 81.94 114 PHE A O 1
ATOM 885 N N . LEU A 1 115 ? 10.841 11.049 0.167 1.00 79.44 115 LEU A N 1
ATOM 886 C CA . LEU A 1 115 ? 11.057 12.467 -0.134 1.00 79.44 115 LEU A CA 1
ATOM 887 C C . LEU A 1 115 ? 11.473 12.740 -1.588 1.00 79.44 115 LEU A C 1
ATOM 889 O O . LEU A 1 115 ? 11.179 13.820 -2.097 1.00 79.44 115 LEU A O 1
ATOM 893 N N . SER A 1 116 ? 12.156 11.801 -2.254 1.00 82.69 116 SER A N 1
ATOM 894 C CA . SER A 1 116 ? 12.559 11.955 -3.659 1.00 82.69 116 SER A CA 1
ATOM 895 C C . SER A 1 116 ? 11.573 11.337 -4.647 1.00 82.69 116 SER A C 1
ATOM 897 O O . SER A 1 116 ? 11.820 11.373 -5.849 1.00 82.69 116 SER A O 1
ATOM 899 N N . TRP A 1 117 ? 10.445 10.797 -4.176 1.00 90.56 117 TRP A N 1
ATOM 900 C CA . TRP A 1 117 ? 9.438 10.230 -5.065 1.00 90.56 117 TRP A CA 1
ATOM 901 C C . TRP A 1 117 ? 8.620 11.334 -5.734 1.00 90.56 117 TRP A C 1
ATOM 903 O O . TRP A 1 117 ? 7.917 12.112 -5.083 1.00 90.56 117 TRP A O 1
ATOM 913 N N . ASN A 1 118 ? 8.691 11.368 -7.059 1.00 91.25 118 ASN A N 1
ATOM 914 C CA . ASN A 1 118 ? 7.932 12.245 -7.927 1.00 91.25 118 ASN A CA 1
ATOM 915 C C . ASN A 1 118 ? 6.958 11.416 -8.772 1.00 91.25 118 ASN A C 1
ATOM 917 O O . ASN A 1 118 ? 7.297 10.902 -9.837 1.00 91.25 118 ASN A O 1
ATOM 921 N N . ALA A 1 119 ? 5.735 11.276 -8.265 1.00 92.94 119 ALA A N 1
ATOM 922 C CA . ALA A 1 119 ? 4.653 10.551 -8.926 1.00 92.94 119 ALA A CA 1
ATOM 923 C C . ALA A 1 119 ? 3.299 11.263 -8.689 1.00 92.94 119 ALA A C 1
ATOM 925 O O . ALA A 1 119 ? 2.422 10.737 -8.005 1.00 92.94 119 ALA A O 1
ATOM 926 N N . PRO A 1 120 ? 3.121 12.499 -9.199 1.00 91.56 120 PRO A N 1
ATOM 927 C CA . PRO A 1 120 ? 2.004 13.378 -8.835 1.00 91.56 120 PRO A CA 1
ATOM 928 C C . PRO A 1 120 ? 0.633 12.915 -9.351 1.00 91.56 120 PRO A C 1
ATOM 930 O O . PRO A 1 120 ? -0.385 13.418 -8.883 1.00 91.56 120 PRO A O 1
ATOM 933 N N . LYS A 1 121 ? 0.594 11.996 -10.324 1.00 94.75 121 LYS A N 1
ATOM 934 C CA . LYS A 1 121 ? -0.638 11.491 -10.954 1.00 94.75 121 LYS A CA 1
ATOM 935 C C . LYS A 1 121 ? -1.102 10.141 -10.403 1.00 94.75 121 LYS A C 1
ATOM 937 O O . LYS A 1 121 ? -1.975 9.519 -10.997 1.00 94.75 121 LYS A O 1
ATOM 942 N N . VAL A 1 122 ? -0.508 9.657 -9.313 1.00 95.44 122 VAL A N 1
ATOM 943 C CA . VAL A 1 122 ? -0.883 8.354 -8.759 1.00 95.44 122 VAL A CA 1
ATOM 944 C C . VAL A 1 122 ? -2.298 8.425 -8.180 1.00 95.44 122 VAL A C 1
ATOM 946 O O . VAL A 1 122 ? -2.578 9.227 -7.292 1.00 95.44 122 VAL A O 1
ATOM 949 N N . GLU A 1 123 ? -3.168 7.549 -8.678 1.00 92.88 123 GLU A N 1
ATOM 950 C CA . GLU A 1 123 ? -4.586 7.431 -8.314 1.00 92.88 123 GLU A CA 1
ATOM 951 C C . GLU A 1 123 ? -4.867 6.126 -7.547 1.00 92.88 123 GLU A C 1
ATOM 953 O O . GLU A 1 123 ? -5.682 6.087 -6.621 1.00 92.88 123 GLU A O 1
ATOM 958 N N . GLU A 1 124 ? -4.175 5.037 -7.895 1.00 95.19 124 GLU A N 1
ATOM 959 C CA . GLU A 1 124 ? -4.243 3.768 -7.168 1.00 95.19 124 GLU A CA 1
ATOM 960 C C . GLU A 1 124 ? -2.967 3.565 -6.349 1.00 95.19 124 GLU A C 1
ATOM 962 O O . GLU A 1 124 ? -1.873 3.453 -6.899 1.00 95.19 124 GLU A O 1
ATOM 967 N N . VAL A 1 125 ? -3.114 3.468 -5.028 1.00 95.50 125 VAL A N 1
ATOM 968 C CA . VAL A 1 125 ? -2.025 3.184 -4.094 1.00 95.50 125 VAL A CA 1
ATOM 969 C C . VAL A 1 125 ? -2.353 1.936 -3.301 1.00 95.50 125 VAL A C 1
ATOM 971 O O . VAL A 1 125 ? -3.446 1.792 -2.747 1.00 95.50 125 VAL A O 1
ATOM 974 N N . HIS A 1 126 ? -1.381 1.046 -3.184 1.00 95.62 126 HIS A N 1
ATOM 975 C CA . HIS A 1 126 ? -1.426 -0.051 -2.236 1.00 95.62 126 HIS A CA 1
ATOM 976 C C . HIS A 1 126 ? -0.033 -0.301 -1.675 1.00 95.62 126 HIS A C 1
ATOM 978 O O . HIS A 1 126 ? 0.838 -0.827 -2.364 1.00 95.62 126 HIS A O 1
ATOM 984 N N . MET A 1 127 ? 0.179 0.110 -0.430 1.00 94.12 127 MET A N 1
ATOM 985 C CA . MET A 1 127 ? 1.453 -0.020 0.259 1.00 94.12 127 MET A CA 1
ATOM 986 C C . MET A 1 127 ? 1.308 -0.913 1.482 1.00 94.12 127 MET A C 1
ATOM 988 O O . MET A 1 127 ? 0.479 -0.626 2.342 1.00 94.12 127 MET A O 1
ATOM 992 N N . VAL A 1 128 ? 2.125 -1.956 1.576 1.00 92.75 128 VAL A N 1
ATOM 993 C CA . VAL A 1 128 ? 2.176 -2.906 2.688 1.00 92.75 128 VAL A CA 1
ATOM 994 C C . VAL A 1 128 ? 3.551 -2.824 3.336 1.00 92.75 128 VAL A C 1
ATOM 996 O O . VAL A 1 128 ? 4.579 -2.980 2.678 1.00 92.75 128 VAL A O 1
ATOM 999 N N . PHE A 1 129 ? 3.563 -2.592 4.642 1.00 91.19 129 PHE A N 1
ATOM 1000 C CA . PHE A 1 129 ? 4.773 -2.496 5.444 1.00 91.19 129 PHE A CA 1
ATOM 1001 C C . PHE A 1 129 ? 4.681 -3.446 6.631 1.00 91.19 129 PHE A C 1
ATOM 1003 O O . PHE A 1 129 ? 3.698 -3.418 7.365 1.00 91.19 129 PHE A O 1
ATOM 1010 N N . PHE A 1 130 ? 5.717 -4.234 6.883 1.00 88.25 130 PHE A N 1
ATOM 1011 C CA . PHE A 1 130 ? 5.906 -4.888 8.177 1.00 88.25 130 PHE A CA 1
ATOM 1012 C C . PHE A 1 130 ? 6.324 -3.849 9.231 1.00 88.25 130 PHE A C 1
ATOM 1014 O O . PHE A 1 130 ? 6.752 -2.750 8.885 1.00 88.25 130 PHE A O 1
ATOM 1021 N N . ASN A 1 131 ? 6.206 -4.140 10.533 1.00 86.44 131 ASN A N 1
ATOM 1022 C CA . ASN A 1 131 ? 6.471 -3.119 11.566 1.00 86.44 131 ASN A CA 1
ATOM 1023 C C . ASN A 1 131 ? 7.846 -2.431 11.427 1.00 86.44 131 ASN A C 1
ATOM 1025 O O . ASN A 1 131 ? 7.955 -1.205 11.484 1.00 86.44 131 ASN A O 1
ATOM 1029 N N . ASN A 1 132 ? 8.906 -3.210 11.220 1.00 83.38 132 ASN A N 1
ATOM 1030 C CA . ASN A 1 132 ? 10.253 -2.667 11.053 1.00 83.38 132 ASN A CA 1
ATOM 1031 C C . ASN A 1 132 ? 10.386 -1.804 9.784 1.00 83.38 132 ASN A C 1
ATOM 1033 O O . ASN A 1 132 ? 11.033 -0.759 9.839 1.00 83.38 132 ASN A O 1
ATOM 1037 N N . THR A 1 133 ? 9.762 -2.193 8.670 1.00 85.94 133 THR A N 1
ATOM 1038 C CA . THR A 1 133 ? 9.809 -1.424 7.417 1.00 85.94 133 THR A CA 1
ATOM 1039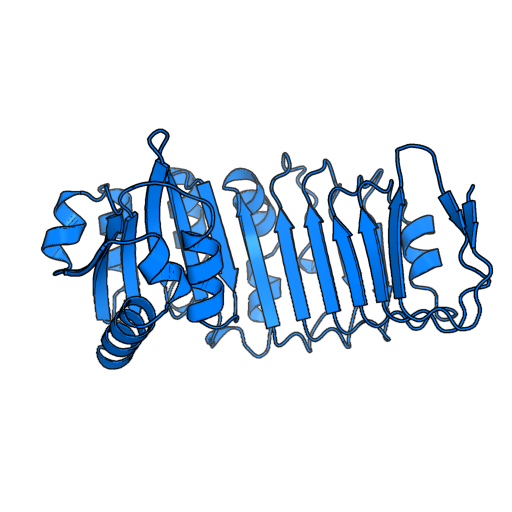 C C . THR A 1 133 ? 8.926 -0.186 7.476 1.00 85.94 133 THR A C 1
ATOM 1041 O O . THR A 1 133 ? 9.334 0.860 6.978 1.00 85.94 133 THR A O 1
ATOM 1044 N N . PHE A 1 134 ? 7.789 -0.235 8.177 1.00 90.25 134 PHE A N 1
ATOM 1045 C CA . PHE A 1 134 ? 6.921 0.925 8.382 1.00 90.25 134 PHE A CA 1
ATOM 1046 C C . PHE A 1 134 ? 7.655 2.053 9.104 1.00 90.25 134 PHE A C 1
ATOM 1048 O O . PHE A 1 134 ? 7.589 3.204 8.681 1.00 90.25 134 PHE A O 1
ATOM 1055 N N . ARG A 1 135 ? 8.397 1.731 10.172 1.00 87.19 135 ARG A N 1
ATOM 1056 C CA . ARG A 1 135 ? 9.182 2.727 10.919 1.00 87.19 135 ARG A CA 1
ATOM 1057 C C . ARG A 1 135 ? 10.195 3.434 10.028 1.00 87.19 135 ARG A C 1
ATOM 1059 O O . ARG A 1 135 ? 10.327 4.652 10.077 1.00 87.19 135 ARG A O 1
ATOM 1066 N N . CYS A 1 136 ? 10.863 2.674 9.175 1.00 85.62 136 CYS A N 1
ATOM 1067 C CA . CYS A 1 136 ? 11.833 3.233 8.253 1.00 85.62 136 CYS A CA 1
ATOM 1068 C C . CYS A 1 136 ? 11.191 4.007 7.108 1.00 85.62 136 CYS A C 1
ATOM 1070 O O . CYS A 1 136 ? 11.741 5.012 6.671 1.00 85.62 136 CYS A O 1
ATOM 1072 N N . ALA A 1 137 ? 10.017 3.586 6.642 1.00 88.69 137 ALA A N 1
ATOM 1073 C CA . ALA A 1 137 ? 9.247 4.344 5.670 1.00 88.69 137 ALA A CA 1
ATOM 1074 C C . ALA A 1 137 ? 8.774 5.679 6.261 1.00 88.69 137 ALA A C 1
ATOM 1076 O O . ALA A 1 137 ? 8.903 6.722 5.619 1.00 88.69 137 ALA A O 1
ATOM 1077 N N . TYR A 1 138 ? 8.304 5.666 7.512 1.00 90.31 138 TYR A N 1
ATOM 1078 C CA . TYR A 1 138 ? 7.946 6.863 8.266 1.00 90.31 138 TYR A CA 1
ATOM 1079 C C . TYR A 1 138 ? 9.121 7.849 8.347 1.00 90.31 138 TYR A C 1
ATOM 1081 O O . TYR A 1 138 ? 8.965 9.014 7.982 1.00 90.31 138 TYR A O 1
ATOM 1089 N N . GLU A 1 139 ? 10.299 7.377 8.765 1.00 88.00 139 GLU A N 1
ATOM 1090 C CA . GLU A 1 139 ? 11.529 8.184 8.834 1.00 88.00 139 GLU A CA 1
ATOM 1091 C C . GLU A 1 139 ? 12.006 8.643 7.445 1.00 88.00 139 GLU A C 1
ATOM 1093 O O . GLU A 1 139 ? 12.516 9.751 7.299 1.00 88.00 139 GLU A O 1
ATOM 1098 N N . GLY A 1 140 ? 11.770 7.831 6.412 1.00 87.00 140 GLY A N 1
ATOM 1099 C CA . GLY A 1 140 ? 12.098 8.107 5.013 1.00 87.00 140 GLY A CA 1
ATOM 1100 C C . GLY A 1 140 ? 11.163 9.085 4.296 1.00 87.00 140 GLY A C 1
ATOM 1101 O O . GLY A 1 140 ? 11.295 9.273 3.085 1.00 87.00 140 GLY A O 1
ATOM 1102 N N . GLY A 1 141 ? 10.208 9.694 5.007 1.00 90.75 141 GLY A N 1
ATOM 1103 C CA . GLY A 1 141 ? 9.304 10.707 4.459 1.00 90.75 141 GLY A CA 1
ATOM 1104 C C . GLY A 1 141 ? 8.018 10.166 3.834 1.00 90.75 141 GLY A C 1
ATOM 1105 O O . GLY A 1 141 ? 7.401 10.872 3.040 1.00 90.75 141 GLY A O 1
ATOM 1106 N N . LEU A 1 142 ? 7.579 8.951 4.191 1.00 92.44 142 LEU A N 1
ATOM 1107 C CA . LEU A 1 142 ? 6.331 8.358 3.683 1.00 92.44 142 LEU A CA 1
ATOM 1108 C C . LEU A 1 142 ? 5.133 9.305 3.829 1.00 92.44 142 LEU A C 1
ATOM 1110 O O . LEU A 1 142 ? 4.372 9.479 2.883 1.00 92.44 142 LEU A O 1
ATOM 1114 N N . LYS A 1 143 ? 4.995 9.959 4.991 1.00 93.94 143 LYS A N 1
ATOM 1115 C CA . LYS A 1 143 ? 3.935 10.950 5.238 1.00 93.94 143 LYS A CA 1
ATOM 1116 C C . LYS A 1 143 ? 3.908 12.020 4.146 1.00 93.94 143 LYS A C 1
ATOM 1118 O O . LYS A 1 143 ? 2.868 12.278 3.554 1.00 93.94 143 LYS A O 1
ATOM 1123 N N . TRP A 1 144 ? 5.064 12.626 3.897 1.00 92.88 144 TRP A N 1
ATOM 1124 C CA . TRP A 1 144 ? 5.201 13.724 2.950 1.00 92.88 144 TRP A CA 1
ATOM 1125 C C . TRP A 1 144 ? 4.843 13.283 1.531 1.00 92.88 144 TRP A C 1
ATOM 1127 O O . TRP A 1 144 ? 4.203 14.033 0.801 1.00 92.88 144 TRP A O 1
ATOM 1137 N N . PHE A 1 145 ? 5.224 12.061 1.146 1.00 93.50 145 PHE A N 1
ATOM 1138 C CA . PHE A 1 145 ? 4.869 11.519 -0.164 1.00 93.50 145 PHE A CA 1
ATOM 1139 C C . PHE A 1 145 ? 3.355 11.349 -0.290 1.00 93.50 145 PHE A C 1
ATOM 1141 O O . PHE A 1 145 ? 2.768 11.793 -1.271 1.00 93.50 145 PHE A O 1
ATOM 1148 N N . LEU A 1 146 ? 2.719 10.756 0.721 1.00 94.88 146 LEU A N 1
ATOM 1149 C CA . LEU A 1 146 ? 1.281 10.510 0.703 1.00 94.88 146 LEU A CA 1
ATOM 1150 C C . LEU A 1 146 ? 0.478 11.815 0.677 1.00 94.88 146 LEU A C 1
ATOM 1152 O O . LEU A 1 146 ? -0.474 11.906 -0.087 1.00 94.88 146 LEU A O 1
ATOM 1156 N N . GLU A 1 147 ? 0.889 12.840 1.430 1.00 93.81 147 GLU A N 1
ATOM 1157 C CA . GLU A 1 147 ? 0.231 14.160 1.448 1.00 93.81 147 GLU A CA 1
ATOM 1158 C C . GLU A 1 147 ? 0.288 14.895 0.096 1.00 93.81 147 GLU A C 1
ATOM 1160 O O . GLU A 1 147 ? -0.487 15.822 -0.131 1.00 93.81 147 GLU A O 1
ATOM 1165 N N . LYS A 1 148 ? 1.181 14.494 -0.817 1.00 93.25 148 LYS A N 1
ATOM 1166 C CA . LYS A 1 148 ? 1.240 15.040 -2.182 1.00 93.25 148 LYS A CA 1
ATOM 1167 C C . LYS A 1 148 ? 0.273 14.387 -3.158 1.00 93.25 148 LYS A C 1
ATOM 1169 O O . LYS A 1 148 ? 0.105 14.898 -4.266 1.00 93.25 148 LYS A O 1
ATOM 1174 N N . LEU A 1 149 ? -0.302 13.248 -2.795 1.00 92.88 149 LEU A N 1
ATOM 1175 C CA . LEU A 1 149 ? -1.200 12.520 -3.672 1.00 92.88 149 LEU A CA 1
ATOM 1176 C C . LEU A 1 149 ? -2.560 13.208 -3.728 1.00 92.88 149 LEU A C 1
ATOM 1178 O O . LEU A 1 149 ? -3.097 13.642 -2.711 1.00 92.88 149 LEU A O 1
ATOM 1182 N N . GLN A 1 150 ? -3.150 13.255 -4.920 1.00 90.75 150 GLN A N 1
ATOM 1183 C CA . GLN A 1 150 ? -4.462 13.878 -5.119 1.00 90.75 150 GLN A CA 1
ATOM 1184 C C . GLN A 1 150 ? -5.577 13.161 -4.345 1.00 90.75 150 GLN A C 1
ATOM 1186 O O . GLN A 1 150 ? -6.551 13.787 -3.944 1.00 90.75 150 GLN A O 1
ATOM 1191 N N . ASN A 1 151 ? -5.419 11.858 -4.109 1.00 90.44 151 ASN A N 1
ATOM 1192 C CA . ASN A 1 151 ? -6.374 10.996 -3.416 1.00 90.44 151 ASN A CA 1
ATOM 1193 C C . ASN A 1 151 ? -6.022 10.765 -1.931 1.00 90.44 151 ASN A C 1
ATOM 1195 O O . ASN A 1 151 ? -6.508 9.800 -1.339 1.00 90.44 151 ASN A O 1
ATOM 1199 N N . TYR A 1 152 ? -5.168 11.602 -1.322 1.00 93.44 152 TYR A N 1
ATOM 1200 C CA . TYR A 1 152 ? -4.710 11.414 0.062 1.00 93.44 152 TYR A CA 1
ATOM 1201 C C . TYR A 1 152 ? -5.866 11.253 1.066 1.00 93.44 152 TYR A C 1
ATOM 1203 O O . TYR A 1 152 ? -5.798 10.415 1.968 1.00 93.44 152 TYR A O 1
ATOM 1211 N N . GLU A 1 153 ? -6.951 12.012 0.886 1.00 90.81 153 GLU A N 1
ATOM 1212 C CA . GLU A 1 153 ? -8.116 11.991 1.782 1.00 90.81 153 GLU A CA 1
ATOM 1213 C C . GLU A 1 153 ? -8.909 10.672 1.742 1.00 90.81 153 GLU A C 1
ATOM 1215 O O . GLU A 1 153 ? -9.612 10.344 2.706 1.00 90.81 153 GLU A O 1
ATOM 1220 N N . ASP A 1 154 ? -8.774 9.921 0.646 1.00 91.31 154 ASP A N 1
ATOM 1221 C CA . ASP A 1 154 ? -9.467 8.656 0.379 1.00 91.31 154 ASP A CA 1
ATOM 1222 C C . ASP A 1 154 ? -8.611 7.428 0.721 1.00 91.31 154 ASP A C 1
ATOM 1224 O O . ASP A 1 154 ? -9.068 6.284 0.608 1.00 91.31 154 ASP A O 1
ATOM 1228 N N . LEU A 1 155 ? -7.359 7.639 1.145 1.00 95.62 155 LEU A N 1
ATOM 1229 C CA . LEU A 1 155 ? -6.494 6.554 1.586 1.00 95.62 155 LEU A CA 1
ATOM 1230 C C . LEU A 1 155 ? -7.038 5.931 2.865 1.00 95.62 155 LEU A C 1
ATOM 1232 O O . LEU A 1 155 ? -7.361 6.617 3.831 1.00 95.62 155 LEU A O 1
ATOM 1236 N N . LYS A 1 156 ? -7.054 4.605 2.900 1.00 95.19 156 LYS A N 1
ATOM 1237 C CA . LYS A 1 156 ? -7.408 3.801 4.067 1.00 95.19 156 LYS A CA 1
ATOM 1238 C C . LYS A 1 156 ? -6.149 3.380 4.794 1.00 95.19 156 LYS A C 1
ATOM 1240 O O . LYS A 1 156 ? -5.110 3.147 4.175 1.00 95.19 156 LYS A O 1
ATOM 1245 N N . LEU A 1 157 ? -6.279 3.219 6.101 1.00 96.25 157 LEU A N 1
ATOM 1246 C CA . LEU A 1 157 ? -5.248 2.651 6.957 1.00 96.25 157 LEU A CA 1
ATOM 1247 C C . LEU A 1 157 ? -5.725 1.303 7.483 1.00 96.25 157 LEU A C 1
ATOM 1249 O O . LEU A 1 157 ? -6.817 1.206 8.038 1.00 96.25 157 LEU A O 1
ATOM 1253 N N . VAL A 1 158 ? -4.887 0.282 7.372 1.00 94.75 158 VAL A N 1
ATOM 1254 C CA . VAL A 1 158 ? -5.095 -1.010 8.025 1.00 94.75 158 VAL A CA 1
ATOM 1255 C C . VAL A 1 158 ? -3.903 -1.310 8.910 1.00 94.75 158 VAL A C 1
ATOM 1257 O O . VAL A 1 158 ? -2.761 -1.148 8.494 1.00 94.75 158 VAL A O 1
ATOM 1260 N N . ILE A 1 159 ? -4.164 -1.791 10.115 1.00 94.88 159 ILE A N 1
ATOM 1261 C CA . ILE A 1 159 ? -3.149 -2.300 11.032 1.00 94.88 159 ILE A CA 1
ATOM 1262 C C . ILE A 1 159 ? -3.552 -3.726 11.386 1.00 94.88 159 ILE A C 1
ATOM 1264 O O . ILE A 1 159 ? -4.686 -3.940 11.817 1.00 94.88 159 ILE A O 1
ATOM 1268 N N . GLY A 1 160 ? -2.664 -4.692 11.158 1.00 92.12 160 GLY A N 1
ATOM 1269 C CA . GLY A 1 160 ? -2.959 -6.116 11.310 1.00 92.12 160 GLY A CA 1
ATOM 1270 C C . GLY A 1 160 ? -1.991 -6.836 12.244 1.00 92.12 160 GLY A C 1
ATOM 1271 O O . GLY A 1 160 ? -0.787 -6.575 12.227 1.00 92.12 160 GLY A O 1
ATOM 1272 N N . TRP A 1 161 ? -2.523 -7.779 13.020 1.00 91.06 161 TRP A N 1
ATOM 1273 C CA . TRP A 1 161 ? -1.776 -8.715 13.860 1.00 91.06 161 TRP A CA 1
ATOM 1274 C C . TRP A 1 161 ? -2.110 -10.137 13.436 1.00 91.06 161 TRP A C 1
ATOM 1276 O O . TRP A 1 161 ? -3.279 -10.523 13.418 1.00 91.06 161 TRP A O 1
ATOM 1286 N N . LEU A 1 162 ? -1.080 -10.906 13.101 1.00 86.44 162 LEU A N 1
ATOM 1287 C CA . LEU A 1 162 ? -1.182 -12.340 12.871 1.00 86.44 162 LEU A CA 1
ATOM 1288 C C . LEU A 1 162 ? -0.878 -13.079 14.167 1.00 86.44 162 LEU A C 1
ATOM 1290 O O . LEU A 1 162 ? 0.091 -12.756 14.853 1.00 86.44 162 LEU A O 1
ATOM 1294 N N . HIS A 1 163 ? -1.702 -14.076 14.471 1.00 84.06 163 HIS A N 1
ATOM 1295 C CA . HIS A 1 163 ? -1.554 -14.912 15.656 1.00 84.06 163 HIS A CA 1
ATOM 1296 C C . HIS A 1 163 ? -1.054 -16.301 15.262 1.00 84.06 163 HIS A C 1
ATOM 1298 O O . HIS A 1 163 ? -1.479 -16.852 14.247 1.00 84.06 163 HIS A O 1
ATOM 1304 N N . ASP A 1 164 ? -0.209 -16.903 16.100 1.00 74.25 164 ASP A N 1
ATOM 1305 C CA . ASP A 1 164 ? 0.453 -18.191 15.823 1.00 74.25 164 ASP A CA 1
ATOM 1306 C C . ASP A 1 164 ? -0.524 -19.359 15.580 1.00 74.25 164 ASP A C 1
ATOM 1308 O O . ASP A 1 164 ? -0.192 -20.339 14.918 1.00 74.25 164 ASP A O 1
ATOM 1312 N N . HIS A 1 165 ? -1.759 -19.249 16.078 1.00 69.25 165 HIS A N 1
ATOM 1313 C CA . HIS A 1 165 ? -2.828 -20.238 15.889 1.00 69.25 165 HIS A CA 1
ATOM 1314 C C . HIS A 1 165 ? -3.762 -19.905 14.711 1.00 69.25 165 HIS A C 1
ATOM 1316 O O . HIS A 1 165 ? -4.897 -20.373 14.666 1.00 69.25 165 HIS A O 1
ATOM 1322 N N . GLY A 1 166 ? -3.291 -19.061 13.786 1.00 69.06 166 GLY A N 1
ATOM 1323 C CA . GLY A 1 166 ? -3.913 -18.745 12.499 1.00 69.06 166 GLY A CA 1
ATOM 1324 C C . GLY A 1 166 ? -5.063 -17.723 12.536 1.00 69.06 166 GLY A C 1
ATOM 1325 O O . GLY A 1 166 ? -5.597 -17.332 11.495 1.00 69.06 166 GLY A O 1
ATOM 1326 N N . GLY A 1 167 ? -5.398 -17.198 13.716 1.00 79.06 167 GLY A N 1
ATOM 1327 C CA . GLY A 1 167 ? -6.257 -16.023 13.847 1.00 79.06 167 GLY A CA 1
ATOM 1328 C C . GLY A 1 167 ? -5.575 -14.733 13.378 1.00 79.06 167 GLY A C 1
ATOM 1329 O O . GLY A 1 167 ? -4.351 -14.656 13.263 1.00 79.06 167 GLY A O 1
ATOM 1330 N N . ALA A 1 168 ? -6.374 -13.693 13.150 1.00 86.12 168 ALA A N 1
ATOM 1331 C CA . ALA A 1 168 ? -5.850 -12.362 12.867 1.00 86.12 168 ALA A CA 1
ATOM 1332 C C . ALA A 1 168 ? -6.779 -11.265 13.391 1.00 86.12 168 ALA A C 1
ATOM 1334 O O . ALA A 1 168 ? -8.002 -11.351 13.243 1.00 86.12 168 ALA A O 1
ATOM 1335 N N . ASP A 1 169 ? -6.184 -10.224 13.963 1.00 88.56 169 ASP A N 1
ATOM 1336 C CA . ASP A 1 169 ? -6.899 -9.028 14.393 1.00 88.56 169 ASP A CA 1
ATOM 1337 C C . ASP A 1 169 ? -6.524 -7.845 13.511 1.00 88.56 169 ASP A C 1
ATOM 1339 O O . ASP A 1 169 ? -5.379 -7.699 13.083 1.00 88.56 169 ASP A O 1
ATOM 1343 N N . PHE A 1 170 ? -7.502 -6.985 13.252 1.00 90.25 170 PHE A N 1
ATOM 1344 C CA . PHE A 1 170 ? -7.349 -5.860 12.348 1.00 90.25 170 PHE A CA 1
ATOM 1345 C C . PHE A 1 170 ? -8.000 -4.606 12.906 1.00 90.25 170 PHE A C 1
ATOM 1347 O O . PHE A 1 170 ? -9.107 -4.651 13.441 1.00 90.25 170 PHE A O 1
ATOM 1354 N N . ILE A 1 171 ? -7.347 -3.472 12.690 1.00 92.69 171 ILE A N 1
ATOM 1355 C CA . ILE A 1 171 ? -7.959 -2.150 12.779 1.00 92.69 171 ILE A CA 1
ATOM 1356 C C . ILE A 1 171 ? -7.973 -1.572 11.371 1.00 92.69 171 ILE A C 1
ATOM 1358 O O . ILE A 1 171 ? -6.924 -1.474 10.740 1.00 92.69 171 ILE A O 1
ATOM 1362 N N . VAL A 1 172 ? -9.148 -1.180 10.888 1.00 92.81 172 VAL A N 1
ATOM 1363 C CA . VAL A 1 172 ? -9.314 -0.489 9.608 1.00 92.81 172 VAL A CA 1
ATOM 1364 C C . VAL A 1 172 ? -9.877 0.896 9.867 1.00 92.81 172 VAL A C 1
ATOM 1366 O O . VAL A 1 172 ? -10.936 1.045 10.476 1.00 92.81 172 VAL A O 1
ATOM 1369 N N . HIS A 1 173 ? -9.168 1.900 9.370 1.00 93.50 173 HIS A N 1
ATOM 1370 C CA . HIS A 1 173 ? -9.597 3.284 9.331 1.00 93.50 173 HIS A CA 1
ATOM 1371 C C . HIS A 1 173 ? -9.937 3.653 7.887 1.00 93.50 173 HIS A C 1
ATOM 1373 O O . HIS A 1 173 ? -9.072 3.596 7.013 1.00 93.50 173 HIS A O 1
ATOM 1379 N N . GLU A 1 174 ? -11.186 4.048 7.633 1.00 92.00 174 GLU A N 1
ATOM 1380 C CA . GLU A 1 174 ? -11.656 4.411 6.285 1.00 92.00 174 GLU A CA 1
ATOM 1381 C C . GLU A 1 174 ? -10.899 5.618 5.712 1.00 92.00 174 GLU A C 1
ATOM 1383 O O . GLU A 1 174 ? -10.741 5.723 4.504 1.00 92.00 174 GLU A O 1
ATOM 1388 N N . LYS A 1 175 ? -10.421 6.511 6.587 1.00 92.69 175 LYS A N 1
ATOM 1389 C CA . LYS A 1 175 ? -9.676 7.719 6.213 1.00 92.69 175 LYS A CA 1
ATOM 1390 C C . LYS A 1 175 ? -8.367 7.838 6.986 1.00 92.69 175 LYS A C 1
ATOM 1392 O O . LYS A 1 175 ? -8.401 8.077 8.190 1.00 92.69 175 LYS A O 1
ATOM 1397 N N . LEU A 1 176 ? -7.229 7.717 6.310 1.00 94.69 176 LEU A N 1
ATOM 1398 C CA . LEU A 1 176 ? -5.883 7.835 6.877 1.00 94.69 176 LEU A CA 1
ATOM 1399 C C . LEU A 1 176 ? -5.672 9.204 7.528 1.00 94.69 176 LEU A C 1
ATOM 1401 O O . LEU A 1 176 ? -5.121 9.276 8.619 1.00 94.69 176 LEU A O 1
ATOM 1405 N N . GLN A 1 177 ? -6.163 10.276 6.901 1.00 92.31 177 GLN A N 1
ATOM 1406 C CA . GLN A 1 177 ? -5.991 11.652 7.380 1.00 92.31 177 GLN A CA 1
ATOM 1407 C C . GLN A 1 177 ? -6.582 11.929 8.771 1.00 92.31 177 GLN A C 1
ATOM 1409 O O . GLN A 1 177 ? -6.191 12.886 9.434 1.00 92.31 177 GLN A O 1
ATOM 1414 N N . ALA A 1 178 ? -7.519 11.095 9.230 1.00 92.12 178 ALA A N 1
ATOM 1415 C CA . ALA A 1 178 ? -8.075 11.187 10.577 1.00 92.12 178 ALA A CA 1
ATOM 1416 C C . ALA A 1 178 ? -7.103 10.674 11.657 1.00 92.12 178 ALA A C 1
ATOM 1418 O O . ALA A 1 178 ? -7.323 10.891 12.848 1.00 92.12 178 ALA A O 1
ATOM 1419 N N . VAL A 1 179 ? -6.016 10.012 11.250 1.00 93.56 179 VAL A N 1
ATOM 1420 C CA . VAL A 1 179 ? -4.957 9.521 12.126 1.00 93.56 179 VAL A CA 1
ATOM 1421 C C . VAL A 1 179 ? -3.712 10.370 11.921 1.00 93.56 179 VAL A C 1
ATOM 1423 O O . VAL A 1 179 ? -3.090 10.361 10.860 1.00 93.56 179 VAL A O 1
ATOM 1426 N N . SER A 1 180 ? -3.295 11.089 12.963 1.00 93.25 180 SER A N 1
ATOM 1427 C CA . SER A 1 180 ? -2.016 11.796 12.898 1.00 93.25 180 SER A CA 1
ATOM 1428 C C . SER A 1 180 ? -0.865 10.794 12.742 1.00 93.25 180 SER A C 1
ATOM 1430 O O . SER A 1 180 ? -0.754 9.822 13.490 1.00 93.25 180 SER A O 1
ATOM 1432 N N . PHE A 1 181 ? 0.025 11.047 11.785 1.00 92.94 181 PHE A N 1
ATOM 1433 C CA . PHE A 1 181 ? 1.172 10.179 11.500 1.00 92.94 181 PHE A CA 1
ATOM 1434 C C . PHE A 1 181 ? 2.103 9.987 12.707 1.00 92.94 181 PHE A C 1
ATOM 1436 O O . PHE A 1 181 ? 2.654 8.904 12.892 1.00 92.94 181 PHE A O 1
ATOM 1443 N N . SER A 1 182 ? 2.251 11.006 13.558 1.00 93.50 182 SER A N 1
ATOM 1444 C CA . SER A 1 182 ? 3.002 10.895 14.812 1.00 93.50 182 SER A CA 1
ATOM 1445 C C . SER A 1 182 ? 2.347 9.906 15.777 1.00 93.50 182 SER A C 1
ATOM 1447 O O . SER A 1 182 ? 3.030 9.027 16.296 1.00 93.50 182 SER A O 1
ATOM 1449 N N . SER A 1 183 ? 1.025 9.994 15.974 1.00 94.50 183 SER A N 1
ATOM 1450 C CA . SER A 1 183 ? 0.290 9.038 16.808 1.00 94.50 183 SER A CA 1
ATOM 1451 C C . SER A 1 183 ? 0.333 7.626 16.228 1.00 94.50 183 SER A C 1
ATOM 1453 O O . SER A 1 183 ? 0.542 6.675 16.977 1.00 94.50 183 SER A O 1
ATOM 1455 N N . LEU A 1 184 ? 0.225 7.482 14.902 1.00 95.25 184 LEU A N 1
ATOM 1456 C CA . LEU A 1 184 ? 0.373 6.195 14.222 1.00 95.25 184 LEU A CA 1
ATOM 1457 C C . LEU A 1 184 ? 1.754 5.576 14.471 1.00 95.25 184 LEU A C 1
ATOM 1459 O O . LEU A 1 184 ? 1.841 4.406 14.830 1.00 95.25 184 LEU A O 1
ATOM 1463 N N . ASN A 1 185 ? 2.829 6.353 14.326 1.00 94.06 185 ASN A N 1
ATOM 1464 C CA . ASN A 1 185 ? 4.190 5.873 14.560 1.00 94.06 185 ASN A CA 1
ATOM 1465 C C . ASN A 1 185 ? 4.405 5.437 16.016 1.00 94.06 185 ASN A C 1
ATOM 1467 O O . ASN A 1 185 ? 4.930 4.354 16.265 1.00 94.06 185 ASN A O 1
ATOM 1471 N N . GLU A 1 186 ? 3.962 6.242 16.984 1.00 94.12 186 GLU A N 1
ATOM 1472 C CA . GLU A 1 186 ? 4.053 5.882 18.404 1.00 94.12 186 GLU A CA 1
ATOM 1473 C C .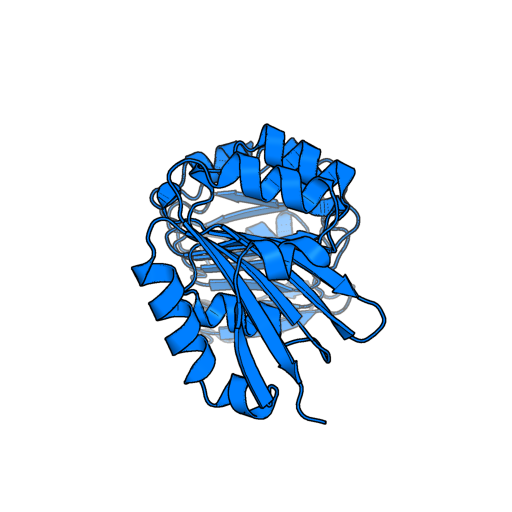 GLU A 1 186 ? 3.201 4.654 18.745 1.00 94.12 186 GLU A C 1
ATOM 1475 O O . GLU A 1 186 ? 3.640 3.780 19.496 1.00 94.12 186 GLU A O 1
ATOM 1480 N N . PHE A 1 187 ? 2.015 4.534 18.145 1.00 94.94 187 PHE A N 1
ATOM 1481 C CA . PHE A 1 187 ? 1.170 3.356 18.290 1.00 94.94 187 PHE A CA 1
ATOM 1482 C C . PHE A 1 187 ? 1.871 2.104 17.758 1.00 94.94 187 PHE A C 1
ATOM 1484 O O . PHE A 1 187 ? 2.044 1.151 18.513 1.00 94.94 187 PHE A O 1
ATOM 1491 N N . VAL A 1 188 ? 2.344 2.129 16.508 1.00 94.06 188 VAL A N 1
ATOM 1492 C CA . VAL A 1 188 ? 3.036 1.009 15.849 1.00 94.06 188 VAL A CA 1
ATOM 1493 C C . VAL A 1 188 ? 4.284 0.582 16.630 1.00 94.06 188 VAL A C 1
ATOM 1495 O O . VAL A 1 188 ? 4.473 -0.611 16.867 1.00 94.06 188 VAL A O 1
ATOM 1498 N N . LYS A 1 189 ? 5.083 1.536 17.132 1.00 92.19 189 LYS A N 1
ATOM 1499 C CA . LYS A 1 189 ? 6.230 1.248 18.013 1.00 92.19 189 LYS A CA 1
ATOM 1500 C C . LYS A 1 189 ? 5.823 0.525 19.294 1.00 92.19 189 LYS A C 1
ATOM 1502 O O . LYS A 1 189 ? 6.533 -0.376 19.730 1.00 92.19 189 LYS A O 1
ATOM 1507 N N . ARG A 1 190 ? 4.712 0.938 19.908 1.00 93.12 190 ARG A N 1
ATOM 1508 C CA . ARG A 1 190 ? 4.245 0.404 21.191 1.00 93.12 190 ARG A CA 1
ATOM 1509 C C . ARG A 1 190 ? 3.632 -0.988 21.063 1.00 93.12 190 ARG A C 1
ATOM 1511 O O . ARG A 1 190 ? 3.864 -1.820 21.931 1.00 93.12 190 ARG A O 1
ATOM 1518 N N . VAL A 1 191 ? 2.821 -1.217 20.031 1.00 92.38 191 VAL A N 1
ATOM 1519 C CA . VAL A 1 191 ? 2.003 -2.438 19.895 1.00 92.38 191 VAL A CA 1
ATOM 1520 C C . VAL A 1 191 ? 2.580 -3.471 18.936 1.00 92.38 191 VAL A C 1
ATOM 1522 O O . VAL A 1 191 ? 2.058 -4.580 18.885 1.00 92.38 191 VAL A O 1
ATOM 1525 N N . ASN A 1 192 ? 3.626 -3.110 18.182 1.00 92.62 192 ASN A N 1
ATOM 1526 C CA . ASN A 1 192 ? 4.376 -4.008 17.304 1.00 92.62 192 ASN A CA 1
ATOM 1527 C C . ASN A 1 192 ? 3.461 -4.876 16.404 1.00 92.62 192 ASN A C 1
ATOM 1529 O O . ASN A 1 192 ? 3.462 -6.100 16.538 1.00 92.62 192 ASN A O 1
ATOM 1533 N N . PRO A 1 193 ? 2.639 -4.265 15.525 1.00 93.88 193 PRO A N 1
ATOM 1534 C CA . PRO A 1 193 ? 1.752 -5.017 14.640 1.00 93.88 193 PRO A CA 1
ATOM 1535 C C . PRO A 1 193 ? 2.548 -5.865 13.645 1.00 93.88 193 PRO A C 1
ATOM 1537 O O . PRO A 1 193 ? 3.723 -5.611 13.395 1.00 93.88 193 PRO A O 1
ATOM 1540 N N . THR A 1 194 ? 1.914 -6.857 13.024 1.00 91.69 194 THR A N 1
ATOM 1541 C CA . THR A 1 194 ? 2.579 -7.626 11.964 1.00 91.69 194 THR A CA 1
ATOM 1542 C C . THR A 1 194 ? 2.777 -6.767 10.721 1.00 91.69 194 THR A C 1
ATOM 1544 O O . THR A 1 194 ? 3.868 -6.762 10.153 1.00 91.69 194 THR A O 1
ATOM 1547 N N . TYR A 1 195 ? 1.754 -6.006 10.325 1.00 91.69 195 TYR A N 1
ATOM 1548 C CA . TYR A 1 195 ? 1.834 -5.099 9.184 1.00 91.69 195 TYR A CA 1
ATOM 1549 C C . TYR A 1 195 ? 0.921 -3.879 9.310 1.00 91.69 195 TYR A C 1
ATOM 1551 O O . TYR A 1 195 ? -0.076 -3.871 10.037 1.00 91.69 195 TYR A O 1
ATOM 1559 N N . VAL A 1 196 ? 1.274 -2.855 8.542 1.00 94.81 196 VAL A N 1
ATOM 1560 C CA . VAL A 1 196 ? 0.524 -1.630 8.289 1.00 94.81 196 VAL A CA 1
ATOM 1561 C C . VAL A 1 196 ? 0.297 -1.527 6.784 1.00 94.81 196 VAL A C 1
ATOM 1563 O O . VAL A 1 196 ? 1.244 -1.632 6.007 1.00 94.81 196 VAL A O 1
ATOM 1566 N N . ILE A 1 197 ? -0.950 -1.316 6.369 1.00 95.44 197 ILE A N 1
ATOM 1567 C CA . ILE A 1 197 ? -1.327 -1.130 4.966 1.00 95.44 197 ILE A CA 1
ATOM 1568 C C . ILE A 1 197 ? -1.891 0.273 4.792 1.00 95.44 197 ILE A C 1
ATOM 1570 O O . ILE A 1 197 ? -2.738 0.709 5.572 1.00 95.44 197 ILE A O 1
ATOM 1574 N N . ILE A 1 198 ? -1.447 0.957 3.744 1.00 96.31 198 ILE A N 1
ATOM 1575 C CA . ILE A 1 198 ? -2.003 2.227 3.284 1.00 96.31 198 ILE A CA 1
ATOM 1576 C C . ILE A 1 198 ? -2.493 2.018 1.862 1.00 96.31 198 ILE A C 1
ATOM 1578 O O . ILE A 1 198 ? -1.712 1.631 0.992 1.00 96.31 198 ILE A O 1
ATOM 1582 N N . SER A 1 199 ? -3.784 2.228 1.607 1.00 96.00 199 SER A N 1
ATOM 1583 C CA . SER A 1 199 ? -4.321 1.903 0.288 1.00 96.00 199 SER A CA 1
ATOM 1584 C C . SER A 1 199 ? -5.555 2.694 -0.123 1.00 96.00 199 SER A C 1
ATOM 1586 O O . SER A 1 199 ? -6.412 2.976 0.706 1.00 96.00 199 SER A O 1
ATOM 1588 N N . SER A 1 200 ? -5.674 2.981 -1.421 1.00 94.88 200 SER A N 1
ATOM 1589 C CA . SER A 1 200 ? -6.897 3.485 -2.059 1.00 94.88 200 SER A CA 1
ATOM 1590 C C . SER A 1 200 ? -7.728 2.387 -2.734 1.00 94.88 200 SER A C 1
ATOM 1592 O O . SER A 1 200 ? -8.788 2.677 -3.290 1.00 94.88 200 SER A O 1
ATOM 1594 N N . ILE A 1 201 ? -7.297 1.117 -2.695 1.00 90.75 201 ILE A N 1
ATOM 1595 C CA . ILE A 1 201 ? -8.054 0.037 -3.340 1.00 90.75 201 ILE A CA 1
ATOM 1596 C C . ILE A 1 201 ? -9.432 -0.145 -2.685 1.00 90.75 201 ILE A C 1
ATOM 1598 O O . ILE A 1 201 ? -9.692 0.247 -1.537 1.00 90.75 201 ILE A O 1
ATOM 1602 N N . SER A 1 202 ? -10.340 -0.778 -3.428 1.00 85.38 202 SER A N 1
ATOM 1603 C CA . SER A 1 202 ? -11.682 -1.070 -2.927 1.00 85.38 202 SER A CA 1
ATOM 1604 C C . SER A 1 202 ? -11.630 -1.901 -1.638 1.00 85.38 202 SER A C 1
ATOM 1606 O O . SER A 1 202 ? -10.766 -2.767 -1.487 1.00 85.38 202 SER A O 1
ATOM 1608 N N . ASP A 1 203 ? -12.588 -1.682 -0.729 1.00 81.19 203 ASP A N 1
ATOM 1609 C CA . ASP A 1 203 ? -12.670 -2.455 0.522 1.00 81.19 203 ASP A CA 1
ATOM 1610 C C . ASP A 1 203 ? -12.733 -3.960 0.259 1.00 81.19 203 ASP A C 1
ATOM 1612 O O . ASP A 1 203 ? -12.233 -4.765 1.035 1.00 81.19 203 ASP A O 1
ATOM 1616 N N . GLU A 1 204 ? -13.350 -4.343 -0.857 1.00 76.88 204 GLU A N 1
ATOM 1617 C CA . GLU A 1 204 ? -13.510 -5.735 -1.252 1.00 76.88 204 GLU A CA 1
ATOM 1618 C C . GLU A 1 204 ? -12.168 -6.383 -1.578 1.00 76.88 204 GLU A C 1
ATOM 1620 O O . GLU A 1 204 ? -11.899 -7.491 -1.110 1.00 76.88 204 GLU A O 1
ATOM 1625 N N . THR A 1 205 ? -11.324 -5.705 -2.357 1.00 82.62 205 THR A N 1
ATOM 1626 C CA . THR A 1 205 ? -9.977 -6.187 -2.685 1.00 82.62 205 THR A CA 1
ATOM 1627 C C . THR A 1 205 ? -9.108 -6.204 -1.433 1.00 82.62 205 THR A C 1
ATOM 1629 O O . THR A 1 205 ? -8.548 -7.248 -1.110 1.00 82.62 205 THR A O 1
ATOM 1632 N N . LEU A 1 206 ? -9.102 -5.099 -0.679 1.00 83.38 206 LEU A N 1
ATOM 1633 C CA . LEU A 1 206 ? -8.327 -4.944 0.552 1.00 83.38 206 LEU A CA 1
ATOM 1634 C C . LEU A 1 206 ? -8.640 -6.048 1.564 1.00 83.38 206 LEU A C 1
ATOM 1636 O O . LEU A 1 206 ? -7.745 -6.734 2.047 1.00 83.38 206 LEU A O 1
ATOM 1640 N N . LEU A 1 207 ? -9.924 -6.289 1.836 1.00 78.06 207 LEU A N 1
ATOM 1641 C CA . LEU A 1 207 ? -10.337 -7.326 2.777 1.00 78.06 207 LEU A CA 1
ATOM 1642 C C . LEU A 1 207 ? -10.093 -8.729 2.228 1.00 78.06 207 LEU A C 1
ATOM 1644 O O . LEU A 1 207 ? -9.814 -9.637 2.998 1.00 78.06 207 LEU A O 1
ATOM 1648 N N . THR A 1 208 ? -10.166 -8.937 0.914 1.00 77.31 208 THR A N 1
ATOM 1649 C CA . THR A 1 208 ? -9.808 -10.237 0.332 1.00 77.31 208 THR A CA 1
ATOM 1650 C C . THR A 1 208 ? -8.332 -10.546 0.540 1.00 77.31 208 THR A C 1
ATOM 1652 O O . THR A 1 208 ? -8.012 -11.673 0.900 1.00 77.31 208 THR A O 1
ATOM 1655 N N . GLU A 1 209 ? -7.452 -9.564 0.353 1.00 77.88 209 GLU A N 1
ATOM 1656 C CA . GLU A 1 209 ? -6.018 -9.711 0.609 1.00 77.88 209 GLU A CA 1
ATOM 1657 C C . GLU A 1 209 ? -5.758 -9.929 2.108 1.00 77.88 209 GLU A C 1
ATOM 1659 O O . GLU A 1 209 ? -5.105 -10.900 2.477 1.00 77.88 209 GLU A O 1
ATOM 1664 N N . MET A 1 210 ? -6.375 -9.133 2.988 1.00 76.81 210 MET A N 1
ATOM 1665 C CA . MET A 1 210 ? -6.256 -9.292 4.447 1.00 76.81 210 MET A CA 1
ATOM 1666 C C . MET A 1 210 ? -6.731 -10.668 4.946 1.00 76.81 210 MET A C 1
ATOM 1668 O O . MET A 1 210 ? -6.117 -11.274 5.823 1.00 76.81 210 MET A O 1
ATOM 1672 N N . LEU A 1 211 ? -7.845 -11.173 4.406 1.00 73.25 211 LEU A N 1
ATOM 1673 C CA . LEU A 1 211 ? -8.490 -12.413 4.855 1.00 73.25 211 LEU A CA 1
ATOM 1674 C C . LEU A 1 211 ? -7.995 -13.659 4.099 1.00 73.25 211 LEU A C 1
ATOM 1676 O O . LEU A 1 211 ? -8.291 -14.784 4.517 1.00 73.25 211 LEU A O 1
ATOM 1680 N N . GLY A 1 212 ? -7.270 -13.460 2.995 1.00 64.38 212 GLY A N 1
ATOM 1681 C CA . GLY A 1 212 ? -6.915 -14.457 1.985 1.00 64.38 212 GLY A CA 1
ATOM 1682 C C . GLY A 1 212 ? -5.773 -15.404 2.352 1.00 64.38 212 GLY A C 1
ATOM 1683 O O . GLY A 1 212 ? -5.638 -16.444 1.705 1.00 64.38 212 GLY A O 1
ATOM 1684 N N . PHE A 1 213 ? -5.010 -15.117 3.404 1.00 56.06 213 PHE A N 1
ATOM 1685 C CA . PHE A 1 213 ? -3.802 -15.884 3.730 1.00 56.06 213 PHE A CA 1
ATOM 1686 C C . PHE A 1 213 ? -3.888 -16.709 5.023 1.00 56.06 213 PHE A C 1
ATOM 1688 O O . PHE A 1 213 ? -2.995 -17.511 5.270 1.00 56.06 213 PHE A O 1
ATOM 1695 N N . TRP A 1 214 ? -4.947 -16.566 5.832 1.00 66.25 214 TRP A N 1
ATOM 1696 C CA . TRP A 1 214 ? -4.900 -17.010 7.236 1.00 66.25 214 TRP A CA 1
ATOM 1697 C C . TRP A 1 214 ? -6.104 -17.856 7.665 1.00 66.25 214 TRP A C 1
ATOM 1699 O O . TRP A 1 214 ? -7.224 -17.596 7.213 1.00 66.25 214 TRP A O 1
ATOM 1709 N N . HIS A 1 215 ? -5.841 -18.839 8.533 1.00 63.75 215 HIS A N 1
ATOM 1710 C CA . HIS A 1 215 ? -6.782 -19.838 9.052 1.00 63.75 215 HIS A CA 1
ATOM 1711 C C . HIS A 1 215 ? -7.092 -19.614 10.537 1.00 63.75 215 HIS A C 1
ATOM 1713 O O . HIS A 1 215 ? -6.350 -20.070 11.392 1.00 63.75 215 HIS A O 1
ATOM 1719 N N . GLY A 1 216 ? -8.170 -18.930 10.881 1.00 72.44 216 GLY A N 1
ATOM 1720 C CA . GLY A 1 216 ? -8.706 -18.937 12.237 1.00 72.44 216 GLY A CA 1
ATOM 1721 C C . GLY A 1 216 ? -9.821 -17.920 12.425 1.00 72.44 216 GLY A C 1
ATOM 1722 O O . GLY A 1 216 ? -10.262 -17.254 11.484 1.00 72.44 216 GLY A O 1
ATOM 1723 N N . SER A 1 217 ? -10.278 -17.761 13.669 1.00 77.69 217 SER A N 1
ATOM 1724 C CA . SER A 1 217 ? -11.180 -16.660 14.015 1.00 77.69 217 SER A CA 1
ATOM 1725 C C . SER A 1 217 ? -10.489 -15.320 13.773 1.00 77.69 217 SER A C 1
ATOM 1727 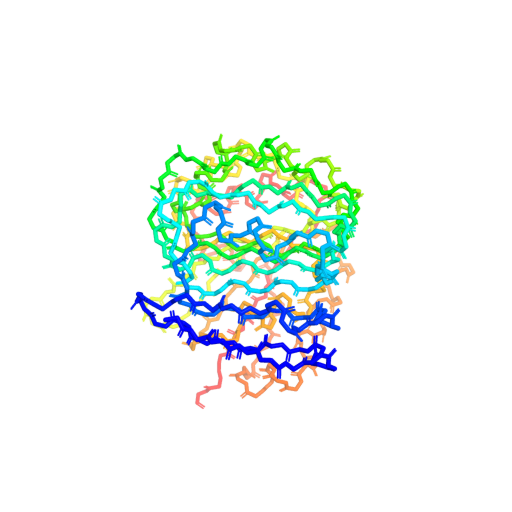O O . SER A 1 217 ? -9.348 -15.133 14.206 1.00 77.69 217 SER A O 1
ATOM 1729 N N . LYS A 1 218 ? -11.183 -14.380 13.132 1.00 84.75 218 LYS A N 1
ATOM 1730 C CA . LYS A 1 218 ? -10.639 -13.049 12.839 1.00 84.75 218 LYS A CA 1
ATOM 1731 C C . LYS A 1 218 ? -11.517 -11.979 13.459 1.00 84.75 218 LYS A C 1
ATOM 1733 O O . LYS A 1 218 ? -12.745 -12.095 13.427 1.00 84.75 218 LYS A O 1
ATOM 1738 N N . LYS A 1 219 ? -10.906 -10.932 14.004 1.00 87.94 219 LYS A N 1
ATOM 1739 C CA . LYS A 1 219 ? -11.638 -9.781 14.538 1.00 87.94 219 LYS A CA 1
ATOM 1740 C C . LYS A 1 219 ? -11.226 -8.523 13.799 1.00 87.94 219 LYS A C 1
ATOM 1742 O O . LYS A 1 219 ? -10.051 -8.255 13.582 1.00 87.94 219 LYS A O 1
ATOM 1747 N N . LEU A 1 220 ? -12.219 -7.747 13.407 1.00 88.50 220 LEU A N 1
ATOM 1748 C CA . LEU A 1 220 ? -12.054 -6.552 12.606 1.00 88.50 220 LEU A CA 1
ATOM 1749 C C . LEU A 1 220 ? -12.702 -5.380 13.335 1.00 88.50 220 LEU A C 1
ATOM 1751 O O . LEU A 1 220 ? -13.920 -5.312 13.461 1.00 88.50 220 LEU A O 1
ATOM 1755 N N . SER A 1 221 ? -11.879 -4.454 13.801 1.00 89.75 221 SER A N 1
ATOM 1756 C CA . SER A 1 221 ? -12.312 -3.162 14.317 1.00 89.75 221 SER A CA 1
ATOM 1757 C C . SER A 1 221 ? -12.353 -2.163 13.169 1.00 89.75 221 SER A C 1
ATOM 1759 O O . SER A 1 221 ? -11.356 -1.949 12.483 1.00 89.75 221 SER A O 1
ATOM 1761 N N . LEU A 1 222 ? -13.510 -1.552 12.958 1.00 90.12 222 LEU A N 1
ATOM 1762 C CA . LEU A 1 222 ? -13.767 -0.600 11.888 1.00 90.12 222 LEU A CA 1
ATOM 1763 C C . LEU A 1 222 ? -13.958 0.793 12.470 1.00 90.12 222 LEU A C 1
ATOM 1765 O O . LEU A 1 222 ? -14.759 0.961 13.386 1.00 90.12 222 LEU A O 1
ATOM 1769 N N . ILE A 1 223 ? -13.289 1.783 11.886 1.00 91.75 223 ILE A N 1
ATOM 1770 C CA . ILE A 1 223 ? -13.521 3.208 12.123 1.00 91.75 223 ILE A CA 1
ATOM 1771 C C . ILE A 1 223 ? -13.867 3.843 10.779 1.00 91.75 223 ILE A C 1
ATOM 1773 O O . ILE A 1 223 ? -13.080 3.800 9.833 1.00 91.75 223 ILE A O 1
ATOM 1777 N N . SER A 1 224 ? -15.069 4.400 10.675 1.00 90.00 224 SER A N 1
ATOM 1778 C CA . SER A 1 224 ? -15.639 4.869 9.415 1.00 90.00 224 SER A CA 1
ATOM 1779 C C . SER A 1 224 ? -16.426 6.158 9.590 1.00 90.00 224 SER A C 1
ATOM 1781 O O . SER A 1 224 ? -16.990 6.434 10.639 1.00 90.00 224 SER A O 1
ATOM 1783 N N . SER A 1 225 ? -16.470 6.965 8.538 1.00 87.50 225 SER A N 1
ATOM 1784 C CA . SER A 1 225 ? -17.132 8.267 8.490 1.00 87.50 225 SER A CA 1
ATOM 1785 C C . SER A 1 225 ? -18.643 8.189 8.692 1.00 87.50 225 SER A C 1
ATOM 1787 O O . SER A 1 225 ? -19.252 9.159 9.135 1.00 87.50 225 SER A O 1
ATOM 1789 N N . SER A 1 226 ? -19.271 7.045 8.397 1.00 89.88 226 SER A N 1
ATOM 1790 C CA . SER A 1 226 ? -20.722 6.896 8.497 1.00 89.88 226 SER A CA 1
ATOM 1791 C C . SER A 1 226 ? -21.142 5.511 8.997 1.00 89.88 226 SER A C 1
ATOM 1793 O O . SER A 1 226 ? -20.538 4.480 8.693 1.00 89.88 226 SER A O 1
ATOM 1795 N N . ARG A 1 227 ? -22.271 5.451 9.713 1.00 86.88 227 ARG A N 1
ATOM 1796 C CA . ARG A 1 227 ? -22.895 4.169 10.084 1.00 86.88 227 ARG A CA 1
ATOM 1797 C C . ARG A 1 227 ? -23.366 3.378 8.854 1.00 86.88 227 ARG A C 1
ATOM 1799 O O . ARG A 1 227 ? -23.494 2.155 8.921 1.00 86.88 227 ARG A O 1
ATOM 1806 N N . GLN A 1 228 ? -23.651 4.059 7.744 1.00 88.31 228 GLN A N 1
ATOM 1807 C CA . GLN A 1 228 ? -24.051 3.435 6.480 1.00 88.31 228 GLN A CA 1
ATOM 1808 C C . GLN A 1 228 ? -22.879 2.688 5.836 1.00 88.31 228 GLN A C 1
ATOM 1810 O O . GLN A 1 228 ? -23.073 1.549 5.417 1.00 88.31 228 GLN A O 1
ATOM 1815 N N . SER A 1 229 ? -21.675 3.265 5.846 1.00 85.62 229 SER A N 1
ATOM 1816 C CA . SER A 1 229 ? -20.441 2.632 5.362 1.00 85.62 229 SER A CA 1
ATOM 1817 C C . SER A 1 229 ? -20.164 1.318 6.096 1.00 85.62 229 SER A C 1
ATOM 1819 O O . SER A 1 229 ? -19.981 0.283 5.461 1.00 85.62 229 SER A O 1
ATOM 1821 N N . ILE A 1 230 ? -20.264 1.314 7.431 1.00 88.19 230 ILE A N 1
ATOM 1822 C CA . ILE A 1 230 ? -20.100 0.101 8.255 1.00 88.19 230 ILE A CA 1
ATOM 1823 C C . ILE A 1 230 ? -21.102 -0.989 7.851 1.00 88.19 230 ILE A C 1
ATOM 1825 O O . ILE A 1 230 ? -20.732 -2.146 7.646 1.00 88.19 230 ILE A O 1
ATOM 1829 N N . LYS A 1 231 ? -22.386 -0.627 7.719 1.00 88.50 231 LYS A N 1
ATOM 1830 C CA . LYS A 1 231 ? -23.439 -1.573 7.315 1.00 88.50 231 LYS A CA 1
ATOM 1831 C C . LYS A 1 231 ? -23.212 -2.106 5.902 1.00 88.50 231 LYS A C 1
ATOM 1833 O O . LYS A 1 231 ? -23.423 -3.293 5.656 1.00 88.50 231 LYS A O 1
ATOM 1838 N N . LEU A 1 232 ? -22.800 -1.243 4.975 1.00 86.56 232 LEU A N 1
ATOM 1839 C CA . LEU A 1 232 ? -22.506 -1.627 3.600 1.00 86.56 232 LEU A CA 1
ATOM 1840 C C . LEU A 1 232 ? -21.330 -2.603 3.554 1.00 86.56 232 LEU A C 1
ATOM 1842 O O . LEU A 1 232 ? -21.424 -3.626 2.879 1.00 86.56 232 LEU A O 1
ATOM 1846 N N . LEU A 1 233 ? -20.269 -2.330 4.315 1.00 83.56 233 LEU A N 1
ATOM 1847 C CA . LEU A 1 233 ? -19.099 -3.192 4.407 1.00 83.56 233 LEU A CA 1
ATOM 1848 C C . LEU A 1 233 ? -19.449 -4.569 4.978 1.00 83.56 233 LEU A C 1
ATOM 1850 O O . LEU A 1 233 ? -19.115 -5.590 4.377 1.00 83.56 233 LEU A O 1
ATOM 1854 N N . HIS A 1 234 ? -20.197 -4.609 6.085 1.00 86.88 234 HIS A N 1
ATOM 1855 C CA . HIS A 1 234 ? -20.696 -5.858 6.668 1.00 86.88 234 HIS A CA 1
ATOM 1856 C C . HIS A 1 234 ? -21.544 -6.658 5.670 1.00 86.88 234 HIS A C 1
ATOM 1858 O O . HIS A 1 234 ? -21.340 -7.864 5.514 1.00 86.88 234 HIS A O 1
ATOM 1864 N N . LYS A 1 235 ? -22.437 -5.994 4.923 1.00 86.38 235 LYS A N 1
ATOM 1865 C CA . LYS A 1 235 ? -23.248 -6.633 3.876 1.00 86.38 235 LYS A CA 1
ATOM 1866 C C . LYS A 1 235 ? -22.389 -7.178 2.730 1.00 86.38 235 LYS A C 1
ATOM 1868 O O . LYS A 1 235 ? -22.633 -8.294 2.274 1.00 86.38 235 LYS A O 1
ATOM 1873 N N . LYS A 1 236 ? -21.394 -6.416 2.261 1.00 82.75 236 LYS A N 1
ATOM 1874 C CA . LYS A 1 236 ? -20.462 -6.837 1.199 1.00 82.75 236 LYS A CA 1
ATOM 1875 C C . LYS A 1 236 ? -19.673 -8.076 1.615 1.00 82.75 236 LYS A C 1
ATOM 1877 O O . LYS A 1 236 ? -19.657 -9.060 0.877 1.00 82.75 236 LYS A O 1
ATOM 1882 N N . LEU A 1 237 ? -19.106 -8.056 2.821 1.00 79.00 237 LEU A N 1
ATOM 1883 C CA . LEU A 1 237 ? -18.408 -9.194 3.418 1.00 79.00 237 LEU A CA 1
ATOM 1884 C C . LEU A 1 237 ? -19.312 -10.430 3.501 1.00 79.00 237 LEU A C 1
ATOM 1886 O O . LEU A 1 237 ? -18.946 -11.502 3.022 1.00 79.00 237 LEU A O 1
ATOM 1890 N N . SER A 1 238 ? -20.531 -10.251 4.015 1.00 81.19 238 SER A N 1
ATOM 1891 C CA . SER A 1 238 ? -21.502 -11.333 4.210 1.00 81.19 238 SER A CA 1
ATOM 1892 C C . SER A 1 238 ? -22.002 -11.958 2.908 1.00 81.19 238 SER A C 1
ATOM 1894 O O . SER A 1 238 ? -22.480 -13.088 2.927 1.00 81.19 238 SER A O 1
ATOM 1896 N N . ASN A 1 239 ? -21.925 -11.259 1.772 1.00 79.62 239 ASN A N 1
ATOM 1897 C CA . ASN A 1 239 ? -22.462 -11.732 0.493 1.00 79.62 239 ASN A CA 1
ATOM 1898 C C . ASN A 1 239 ? -21.419 -12.377 -0.428 1.00 79.62 239 ASN A C 1
ATOM 1900 O O . ASN A 1 239 ? -21.804 -13.006 -1.414 1.00 79.62 239 ASN A O 1
ATOM 1904 N N . ARG A 1 240 ? -20.122 -12.278 -0.122 1.00 73.75 240 ARG A N 1
ATOM 1905 C CA . ARG A 1 240 ? -19.067 -12.685 -1.058 1.00 73.75 240 ARG A CA 1
ATOM 1906 C C . ARG A 1 240 ? -18.820 -14.194 -1.048 1.00 73.75 240 ARG A C 1
ATOM 1908 O O . ARG A 1 240 ? -18.431 -14.761 -0.030 1.00 73.75 240 ARG A O 1
ATOM 1915 N N . GLY A 1 241 ? -18.968 -14.833 -2.210 1.00 68.94 241 GLY A N 1
ATOM 1916 C CA . GLY A 1 241 ? -18.791 -16.283 -2.370 1.00 68.94 241 GLY A CA 1
ATOM 1917 C C . GLY A 1 241 ? -17.424 -16.799 -1.908 1.00 68.94 241 GLY A C 1
ATOM 1918 O O . GLY A 1 241 ? -17.364 -17.771 -1.166 1.00 68.94 241 GLY A O 1
ATOM 1919 N N . SER A 1 242 ? -16.332 -16.111 -2.254 1.00 68.25 242 SER A N 1
ATOM 1920 C CA . SER A 1 242 ? -14.966 -16.511 -1.872 1.00 68.25 242 SER A CA 1
AT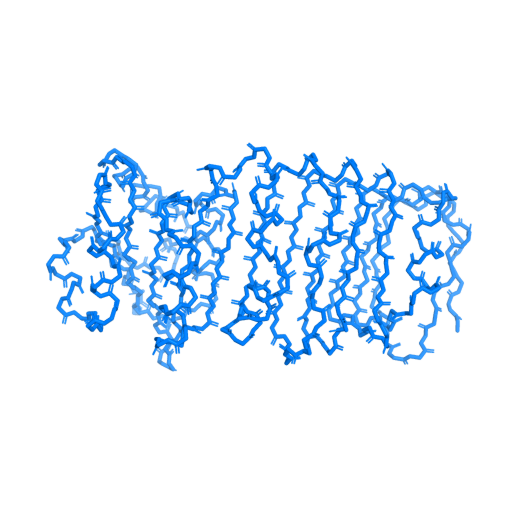OM 1921 C C . SER A 1 242 ? -14.719 -16.493 -0.360 1.00 68.25 242 SER A C 1
ATOM 1923 O O . SER A 1 242 ? -14.045 -17.375 0.165 1.00 68.25 242 SER A O 1
ATOM 1925 N N . LEU A 1 243 ? -15.300 -15.526 0.355 1.00 70.44 243 LEU A N 1
ATOM 1926 C CA . LEU A 1 243 ? -15.202 -15.434 1.812 1.00 70.44 243 LEU A CA 1
ATOM 1927 C C . LEU A 1 243 ? -16.148 -16.422 2.509 1.00 70.44 243 LEU A C 1
ATOM 1929 O O . LEU A 1 243 ? -15.755 -17.035 3.499 1.00 70.44 243 LEU A O 1
ATOM 1933 N N . LYS A 1 244 ? -17.344 -16.660 1.948 1.00 70.62 244 LYS A N 1
ATOM 1934 C CA . LYS A 1 244 ? -18.281 -17.706 2.402 1.00 70.62 244 LYS A CA 1
ATOM 1935 C C . LYS A 1 244 ? -17.714 -19.120 2.293 1.00 70.62 244 LYS A C 1
ATOM 1937 O O . LYS A 1 244 ? -18.184 -20.015 2.991 1.00 70.62 244 LYS A O 1
ATOM 1942 N N . ILE A 1 245 ? -16.743 -19.362 1.412 1.00 70.44 245 ILE A N 1
ATOM 1943 C CA . ILE A 1 245 ? -16.067 -20.665 1.345 1.00 70.44 245 ILE A CA 1
ATOM 1944 C C . ILE A 1 245 ? -15.293 -20.922 2.640 1.00 70.44 245 ILE A C 1
ATOM 1946 O O . ILE A 1 245 ? -15.333 -22.038 3.141 1.00 70.44 245 ILE A O 1
ATOM 1950 N N . ARG A 1 246 ? -14.650 -19.894 3.203 1.00 69.19 246 ARG A N 1
ATOM 1951 C CA . ARG A 1 246 ? -13.727 -20.030 4.341 1.00 69.19 246 ARG A CA 1
ATOM 1952 C C . ARG A 1 246 ? -14.378 -19.765 5.694 1.00 69.19 246 ARG A C 1
ATOM 1954 O O . ARG A 1 246 ? -14.054 -20.417 6.680 1.00 69.19 246 ARG A O 1
ATOM 1961 N N . HIS A 1 247 ? -15.314 -18.826 5.732 1.00 75.56 247 HIS A N 1
ATOM 1962 C CA . HIS A 1 247 ? -15.961 -18.391 6.960 1.00 75.56 247 HIS A CA 1
ATOM 1963 C C . HIS A 1 247 ? -17.402 -18.887 7.020 1.00 75.56 247 HIS A C 1
ATOM 1965 O O . HIS A 1 247 ? -18.146 -18.823 6.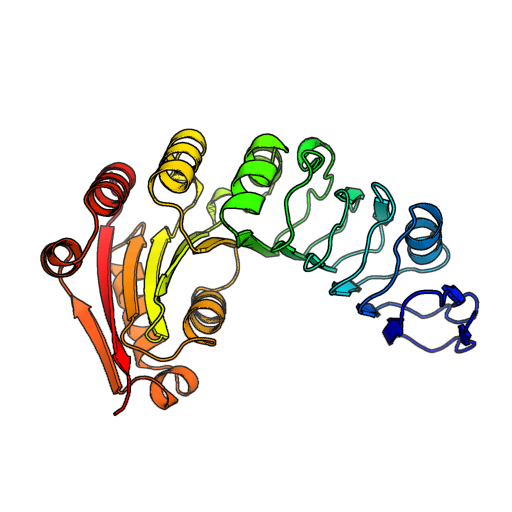037 1.00 75.56 247 HIS A O 1
ATOM 1971 N N . SER A 1 248 ? -17.780 -19.413 8.182 1.00 72.31 248 SER A N 1
ATOM 1972 C CA . SER A 1 248 ? -19.139 -19.864 8.475 1.00 72.31 248 SER A CA 1
ATOM 1973 C C . SER A 1 248 ? -20.039 -18.672 8.787 1.00 72.31 248 SER A C 1
ATOM 1975 O O . SER A 1 248 ? -21.222 -18.697 8.452 1.00 72.31 248 SER A O 1
ATOM 1977 N N . GLU A 1 249 ? -19.477 -17.614 9.384 1.00 82.12 249 GLU A N 1
ATOM 1978 C CA . GLU A 1 249 ? -20.268 -16.536 9.963 1.00 82.12 249 GLU A CA 1
ATOM 1979 C C . GLU A 1 249 ? -19.547 -15.176 9.984 1.00 82.12 249 GLU A C 1
ATOM 1981 O O . GLU A 1 249 ? -18.348 -15.093 10.257 1.00 82.12 249 GLU A O 1
ATOM 1986 N N . PHE A 1 250 ? -20.316 -14.105 9.738 1.00 86.31 250 PHE A N 1
ATOM 1987 C CA . PHE A 1 250 ? -19.904 -12.698 9.832 1.00 86.31 250 PHE A CA 1
ATOM 1988 C C . PHE A 1 250 ? -20.829 -11.951 10.796 1.00 86.31 250 PHE A C 1
ATOM 1990 O O . PHE A 1 250 ? -21.949 -11.579 10.432 1.00 86.31 250 PHE A O 1
ATOM 1997 N N . LYS A 1 251 ? -20.363 -11.688 12.018 1.00 87.88 251 LYS A N 1
ATOM 1998 C CA . LYS A 1 251 ? -21.148 -10.976 13.038 1.00 87.88 251 LYS A CA 1
ATOM 1999 C C . LYS A 1 251 ? -20.733 -9.525 13.122 1.00 87.88 251 LYS A C 1
ATOM 2001 O O . LYS A 1 251 ? -19.578 -9.244 13.418 1.00 87.88 251 LYS A O 1
ATOM 2006 N N . LEU A 1 252 ? -21.687 -8.620 12.928 1.00 89.06 252 LEU A N 1
ATOM 2007 C CA . LEU A 1 252 ? -21.543 -7.244 13.386 1.00 89.06 252 LEU A CA 1
ATOM 2008 C C . LEU A 1 252 ? -21.800 -7.233 14.899 1.00 89.06 252 LEU A C 1
ATOM 2010 O O . LEU A 1 252 ? -22.874 -7.643 15.333 1.00 89.06 252 LEU A O 1
ATOM 2014 N N . VAL A 1 253 ? -20.820 -6.790 15.678 1.00 88.56 253 VAL A N 1
ATOM 2015 C CA . VAL A 1 253 ? -20.853 -6.781 17.150 1.00 88.56 253 VAL A CA 1
ATOM 2016 C C . VAL A 1 253 ? -20.702 -5.358 17.681 1.00 88.56 253 VAL A C 1
ATOM 2018 O O . VAL A 1 253 ? -20.246 -4.460 16.958 1.00 88.56 253 VAL A O 1
ATOM 2021 N N . SER A 1 254 ? -21.099 -5.131 18.936 1.00 85.56 254 SER A N 1
ATOM 2022 C CA . SER A 1 254 ? -20.901 -3.824 19.565 1.00 85.56 254 SER A CA 1
ATOM 2023 C C . SER A 1 254 ? -19.407 -3.534 19.747 1.00 85.56 254 SER A C 1
ATOM 2025 O O . SER A 1 254 ? -18.568 -4.440 19.809 1.00 85.56 254 SER A O 1
ATOM 2027 N N . MET A 1 255 ? -19.055 -2.250 19.843 1.00 82.56 255 MET A N 1
ATOM 2028 C CA . MET A 1 255 ? -17.670 -1.883 20.131 1.00 82.56 255 MET A CA 1
ATOM 2029 C C . MET A 1 255 ? -17.254 -2.361 21.530 1.00 82.56 255 MET A C 1
ATOM 2031 O O . MET A 1 255 ? -16.124 -2.808 21.699 1.00 82.56 255 MET A O 1
ATOM 2035 N N . GLU A 1 256 ? -18.161 -2.367 22.517 1.00 83.94 256 GLU A N 1
ATOM 2036 C CA . GLU A 1 256 ? -17.840 -2.886 23.854 1.00 83.94 256 GLU A CA 1
ATOM 2037 C C . GLU A 1 256 ? -17.513 -4.386 23.826 1.00 83.94 256 GLU A C 1
ATOM 2039 O O . GLU A 1 256 ? -16.624 -4.841 24.546 1.00 83.94 256 GLU A O 1
ATOM 2044 N N . GLU A 1 257 ? -18.210 -5.163 22.992 1.00 84.38 257 GLU A N 1
ATOM 2045 C CA . GLU A 1 257 ? -17.952 -6.596 22.819 1.00 84.38 257 GLU A CA 1
ATOM 2046 C C . GLU A 1 257 ? -16.571 -6.858 22.211 1.00 84.38 257 GLU A C 1
ATOM 2048 O O . GLU A 1 257 ? -15.842 -7.721 22.704 1.00 84.38 257 GLU A O 1
ATOM 2053 N N . MET A 1 258 ? -16.177 -6.077 21.201 1.00 83.50 258 MET A N 1
ATOM 2054 C CA . MET A 1 258 ? -14.824 -6.138 20.636 1.00 83.50 258 MET A CA 1
ATOM 2055 C C . MET A 1 258 ? -13.761 -5.729 21.646 1.00 83.50 258 MET A C 1
ATOM 2057 O O . MET A 1 258 ? -12.748 -6.416 21.795 1.00 83.50 258 MET A O 1
ATOM 2061 N N . GLU A 1 259 ? -13.998 -4.631 22.368 1.00 83.00 259 GLU A N 1
ATOM 2062 C CA . GLU A 1 259 ? -13.048 -4.091 23.333 1.00 83.00 259 GLU A CA 1
ATOM 2063 C C . GLU A 1 259 ? -12.695 -5.121 24.410 1.00 83.00 259 GLU A C 1
ATOM 2065 O O . GLU A 1 259 ? -11.544 -5.178 24.830 1.00 83.00 259 GLU A O 1
ATOM 2070 N N . LYS A 1 260 ? -13.606 -6.004 24.833 1.00 81.50 260 LYS A N 1
ATOM 2071 C CA . LYS A 1 260 ? -13.291 -7.024 25.856 1.00 81.50 260 LYS A CA 1
ATOM 2072 C C . LYS A 1 260 ? -12.053 -7.869 25.525 1.00 81.50 260 LYS A C 1
ATOM 2074 O O . LYS A 1 260 ? -11.339 -8.248 26.448 1.00 81.50 260 LYS A O 1
ATOM 2079 N N . GLY A 1 261 ? -11.768 -8.109 24.243 1.00 77.19 261 GLY A N 1
ATOM 2080 C CA . GLY A 1 261 ? -10.589 -8.857 23.791 1.00 77.19 261 GLY A CA 1
ATOM 2081 C C . GLY A 1 261 ? -9.425 -8.007 23.275 1.00 77.19 261 GLY A C 1
ATOM 2082 O O . GLY A 1 261 ? -8.425 -8.578 22.859 1.00 77.19 261 GLY A O 1
ATOM 2083 N N . MET A 1 262 ? -9.549 -6.677 23.253 1.00 84.62 262 MET A N 1
ATOM 2084 C CA . MET A 1 262 ? -8.511 -5.786 22.729 1.00 84.62 262 MET A CA 1
ATOM 2085 C C . MET A 1 262 ? -7.499 -5.386 23.805 1.00 84.62 262 MET A C 1
ATOM 2087 O O . MET A 1 262 ? -7.871 -5.088 24.949 1.00 84.62 262 MET A O 1
ATOM 2091 N N . ASP A 1 263 ? -6.233 -5.272 23.402 1.00 86.38 263 ASP A N 1
ATOM 2092 C CA . ASP A 1 263 ? -5.198 -4.647 24.223 1.00 86.38 263 ASP A CA 1
ATOM 2093 C C . ASP A 1 263 ? -5.549 -3.184 24.561 1.00 86.38 263 ASP A C 1
ATOM 2095 O O . ASP A 1 263 ? -6.229 -2.475 23.810 1.00 86.38 263 ASP A O 1
ATOM 2099 N N . SER A 1 264 ? -5.070 -2.727 25.718 1.00 89.56 264 SER A N 1
ATOM 2100 C CA . SER A 1 264 ? -5.264 -1.366 26.223 1.00 89.56 264 SER A CA 1
ATOM 2101 C C . SER A 1 264 ? -4.803 -0.278 25.246 1.00 89.56 264 SER A C 1
ATOM 2103 O O . SER A 1 264 ? -5.486 0.741 25.100 1.00 89.56 264 SER A O 1
ATOM 2105 N N . ALA A 1 265 ? -3.692 -0.487 24.534 1.00 90.38 265 ALA A N 1
ATOM 2106 C CA . ALA A 1 265 ? -3.194 0.458 23.548 1.00 90.38 265 ALA A CA 1
ATOM 2107 C C . ALA A 1 265 ? -4.108 0.497 22.319 1.00 90.38 265 ALA A C 1
ATOM 2109 O O . ALA A 1 265 ? -4.437 1.585 21.854 1.00 90.38 265 ALA A O 1
ATOM 2110 N N . CYS A 1 266 ? -4.585 -0.658 21.841 1.00 90.19 266 CYS A N 1
ATOM 2111 C CA . CYS A 1 266 ? -5.532 -0.732 20.725 1.00 90.19 266 CYS A CA 1
ATOM 2112 C C . CYS A 1 266 ? -6.858 -0.038 21.061 1.00 90.19 266 CYS A C 1
ATOM 2114 O O . CYS A 1 266 ? -7.369 0.734 20.252 1.00 90.19 266 CYS A O 1
ATOM 2116 N N . LYS A 1 267 ? -7.390 -0.245 22.273 1.00 90.75 267 LYS A N 1
ATOM 2117 C CA . LYS A 1 267 ? -8.585 0.468 22.766 1.00 90.75 267 LYS A CA 1
ATOM 2118 C C . LYS A 1 267 ? -8.384 1.976 22.745 1.00 90.75 267 LYS A C 1
ATOM 2120 O O . LYS A 1 267 ? -9.228 2.707 22.235 1.00 90.75 267 LYS A O 1
ATOM 2125 N N . SER A 1 268 ? -7.263 2.430 23.305 1.00 91.50 268 SER A N 1
ATOM 2126 C CA . SER A 1 268 ? -6.921 3.850 23.360 1.00 91.50 268 SER A CA 1
ATOM 2127 C C . SER A 1 268 ? -6.798 4.447 21.959 1.00 91.50 268 SER A C 1
ATOM 2129 O O . SER A 1 268 ? -7.372 5.500 21.686 1.00 91.50 268 SER A O 1
ATOM 2131 N N . PHE A 1 269 ? -6.126 3.743 21.045 1.00 92.62 269 PHE A N 1
ATOM 2132 C CA . PHE A 1 269 ? -5.964 4.173 19.662 1.00 92.62 269 PHE A CA 1
ATOM 2133 C C . PHE A 1 269 ? -7.306 4.308 18.939 1.00 92.62 269 PHE A C 1
ATOM 2135 O O . PHE A 1 269 ? -7.552 5.351 18.336 1.00 92.62 269 PHE A O 1
ATOM 2142 N N . VAL A 1 270 ? -8.192 3.309 19.046 1.00 89.94 270 VAL A N 1
ATOM 2143 C CA . VAL A 1 270 ? -9.522 3.372 18.420 1.00 89.94 270 VAL A CA 1
ATOM 2144 C C . VAL A 1 270 ? -10.344 4.520 18.997 1.00 89.94 270 VAL A C 1
ATOM 2146 O O . VAL A 1 270 ? -10.882 5.314 18.233 1.00 89.94 270 VAL A O 1
ATOM 2149 N N . LYS A 1 271 ? -10.390 4.670 20.326 1.00 89.50 271 LYS A N 1
ATOM 2150 C CA . LYS A 1 271 ? -11.133 5.765 20.972 1.00 89.50 271 LYS A CA 1
ATOM 2151 C C . LYS A 1 271 ? -10.625 7.131 20.526 1.00 89.50 271 LYS A C 1
ATOM 2153 O O . LYS A 1 271 ? -11.422 7.969 20.119 1.00 89.50 271 LYS A O 1
ATOM 2158 N N . THR A 1 272 ? -9.308 7.318 20.527 1.00 91.25 272 THR A N 1
ATOM 2159 C CA . THR A 1 272 ? -8.664 8.591 20.173 1.00 91.25 272 THR A CA 1
ATOM 2160 C C . THR A 1 272 ? -8.967 9.013 18.735 1.00 91.25 272 THR A C 1
ATOM 2162 O O . THR A 1 272 ? -9.257 10.181 18.489 1.00 91.25 272 THR A O 1
ATOM 2165 N N . HIS A 1 273 ? -8.944 8.066 17.795 1.00 90.50 273 HIS A N 1
ATOM 2166 C CA . HIS A 1 273 ? -9.120 8.349 16.367 1.00 90.50 273 HIS A CA 1
ATOM 2167 C C . HIS A 1 273 ? -10.560 8.157 15.869 1.00 90.50 273 HIS A C 1
ATOM 2169 O O . HIS A 1 273 ? -10.853 8.415 14.709 1.00 90.50 273 HIS A O 1
ATOM 2175 N N . SER A 1 274 ? -11.488 7.768 16.747 1.00 86.44 274 SER A N 1
ATOM 2176 C CA . SER A 1 274 ? -12.920 7.682 16.427 1.00 86.44 274 SER A CA 1
ATOM 2177 C C . SER A 1 274 ? -13.674 9.013 16.550 1.00 86.44 274 SER A C 1
ATOM 2179 O O . SER A 1 274 ? -14.865 9.066 16.259 1.00 86.44 274 SER A O 1
ATOM 2181 N N . ASN A 1 275 ? -13.026 10.106 16.965 1.00 81.31 275 ASN A N 1
ATOM 2182 C CA . ASN A 1 275 ? -13.696 11.396 17.160 1.00 81.31 275 ASN A CA 1
ATOM 2183 C C . ASN A 1 275 ? -14.304 11.928 15.849 1.00 81.31 275 ASN A C 1
ATOM 2185 O O . ASN A 1 275 ? -13.583 12.278 14.919 1.00 81.31 275 ASN A O 1
ATOM 2189 N N . GLY A 1 276 ? -15.637 12.001 15.785 1.00 83.12 276 GLY A N 1
ATOM 2190 C CA . GLY A 1 276 ? -16.378 12.394 14.576 1.00 83.12 276 GLY A CA 1
ATOM 2191 C C . GLY A 1 276 ? -16.613 11.258 13.571 1.00 83.12 276 GLY A C 1
ATOM 2192 O O . GLY A 1 276 ? -17.237 11.483 12.538 1.00 83.12 276 GLY A O 1
ATOM 2193 N N . TYR A 1 277 ? -16.164 10.043 13.888 1.00 88.62 277 TYR A N 1
ATOM 2194 C CA . TYR A 1 277 ? -16.331 8.829 13.094 1.00 88.62 277 TYR A CA 1
ATOM 2195 C C . TYR A 1 277 ? -17.152 7.795 13.885 1.00 88.62 277 TYR A C 1
ATOM 2197 O O . TYR A 1 277 ? -17.210 7.792 15.113 1.00 88.62 277 TYR A O 1
ATOM 2205 N N . HIS A 1 278 ? -17.814 6.886 13.182 1.00 88.44 278 HIS A N 1
ATOM 2206 C CA . HIS A 1 278 ? -18.471 5.730 13.773 1.00 88.44 278 HIS A CA 1
ATOM 2207 C C . HIS A 1 278 ? -17.498 4.559 13.882 1.00 88.44 278 HIS A C 1
ATOM 2209 O O . HIS A 1 278 ? -16.774 4.252 12.935 1.00 88.44 278 HIS A O 1
ATOM 2215 N N . ALA A 1 279 ? -17.538 3.860 15.013 1.00 89.88 279 ALA A N 1
ATOM 2216 C CA . ALA A 1 279 ? -16.791 2.628 15.219 1.00 89.88 279 ALA A CA 1
ATOM 2217 C C . ALA A 1 279 ? -17.727 1.410 15.260 1.00 89.88 279 ALA A C 1
ATOM 2219 O O . ALA A 1 279 ? -18.860 1.505 15.741 1.00 89.88 279 ALA A O 1
ATOM 2220 N N . ALA A 1 280 ? -17.261 0.266 14.763 1.00 89.81 280 ALA A N 1
ATOM 2221 C CA . ALA A 1 280 ? -17.948 -1.016 14.906 1.00 89.81 280 ALA A CA 1
ATOM 2222 C C . ALA A 1 280 ? -16.976 -2.196 14.875 1.00 89.81 280 ALA A C 1
ATOM 2224 O O . ALA A 1 280 ? -15.861 -2.089 14.373 1.00 89.81 280 ALA A O 1
ATOM 2225 N N . GLY A 1 281 ? -17.440 -3.340 15.371 1.00 89.62 281 GLY A N 1
ATOM 2226 C CA . GLY A 1 281 ? -16.728 -4.605 15.293 1.00 89.62 281 GLY A CA 1
ATOM 2227 C C . GLY A 1 281 ? -17.336 -5.565 14.289 1.00 89.62 281 GLY A C 1
ATOM 2228 O O . GLY A 1 281 ? -18.557 -5.696 14.223 1.00 89.62 281 GLY A O 1
ATOM 2229 N N . ILE A 1 282 ? -16.498 -6.295 13.562 1.00 87.75 282 ILE A N 1
ATOM 2230 C CA . ILE A 1 282 ? -16.896 -7.483 12.813 1.00 87.75 282 ILE A CA 1
ATOM 2231 C C . ILE A 1 282 ? -16.075 -8.671 13.305 1.00 87.75 282 ILE A C 1
ATOM 2233 O O . ILE A 1 282 ? -14.848 -8.641 13.281 1.00 87.75 282 ILE A O 1
ATOM 2237 N N . VAL A 1 283 ? -16.752 -9.739 13.716 1.00 87.38 283 VAL A N 1
ATOM 2238 C CA . VAL A 1 283 ? -16.121 -11.021 14.045 1.00 87.38 283 VAL A CA 1
ATOM 2239 C C . VAL A 1 283 ? -16.393 -12.002 12.915 1.00 87.38 283 VAL A C 1
ATOM 2241 O O . VAL A 1 283 ? -17.541 -12.188 12.504 1.00 87.38 283 VAL A O 1
ATOM 2244 N N . LEU A 1 284 ? -15.328 -12.625 12.421 1.00 84.88 284 LEU A N 1
ATOM 2245 C CA . LEU A 1 284 ? -15.374 -13.669 11.412 1.00 84.88 284 LEU A CA 1
ATOM 2246 C C . LEU A 1 284 ? -15.043 -15.001 12.075 1.00 84.88 284 LEU A C 1
ATOM 2248 O O . LEU A 1 284 ? -13.982 -15.158 12.685 1.00 84.88 284 LEU A O 1
ATOM 2252 N N . VAL A 1 285 ? -15.946 -15.962 11.926 1.00 81.12 285 VAL A N 1
ATOM 2253 C CA . VAL A 1 285 ? -15.780 -17.318 12.456 1.00 81.12 285 VAL A CA 1
ATOM 2254 C C . VAL A 1 285 ? -15.468 -18.249 11.295 1.00 81.12 285 VAL A C 1
ATOM 2256 O O . VAL A 1 285 ? -16.117 -18.195 10.247 1.00 81.12 285 VAL A O 1
ATOM 2259 N N . GLU A 1 286 ? -14.433 -19.071 11.438 1.00 76.44 286 GLU A N 1
ATOM 2260 C CA . GLU A 1 286 ? -14.108 -20.068 10.420 1.00 76.44 286 GLU A CA 1
ATOM 2261 C C . GLU A 1 286 ? -15.069 -21.248 10.420 1.00 76.44 286 GLU A C 1
ATOM 2263 O O . GLU A 1 286 ? -15.803 -21.499 11.379 1.00 76.44 286 GLU A O 1
ATOM 2268 N N . LYS A 1 287 ? -15.127 -21.930 9.278 1.00 71.00 287 LYS A N 1
ATOM 2269 C CA . LYS A 1 287 ? -15.794 -23.226 9.198 1.00 71.00 287 LYS A CA 1
ATOM 2270 C C . LYS A 1 287 ? -14.926 -24.259 9.913 1.00 71.00 287 LYS A C 1
ATOM 2272 O O . LYS A 1 287 ? -13.725 -24.308 9.662 1.00 71.00 287 LYS A O 1
ATOM 2277 N N . ALA A 1 288 ? -15.553 -25.016 10.811 1.00 63.69 288 ALA A N 1
ATOM 2278 C CA . ALA A 1 288 ? -14.970 -26.213 11.407 1.00 63.69 288 ALA A CA 1
ATOM 2279 C C . ALA A 1 288 ? -14.848 -27.334 10.367 1.00 63.69 288 ALA A C 1
ATOM 2281 O O . ALA A 1 288 ? -15.687 -27.350 9.432 1.00 63.69 288 ALA A O 1
#

Foldseek 3Di:
DAEDADCCDQEDADEDAPPDDYDDLNPQNHAYYAYHQAEDEQVNLCVCQPPSHLHQEYHYANYEYPEEHENAHQSHQYYAYHAPYPHHEYAYHHQNHAAYHEEHDDQDDLRHALVRHHHQNHNWDKYKDFLRRVLSCLVNCVVVNLVSYPCSQQKKKKFKAADPQFEIEIEIERGPVLDDSVLVNVLCVVPRTGMMIITNDDPLVVVCVVVVPTAFKYKYKYWALDPVVVVVSLVSCVPDPVNVVWFVDKDWDAPVVVVVPDDPSVVVRCVSSNVNTDITMIITGTDD